Protein AF-K5XBE0-F1 (afdb_monomer_lite)

Radius of gyration: 26.27 Å; chains: 1; bounding box: 55×64×103 Å

Secondary structure (DSSP, 8-state):
-EEEEE---S-S-HHHHHHHHHHHHTT----EEEEEEETTTEEEEEEESS---GGG-SS-TT---TTEEEEEE----HHHHHHHHHHS-GGG--EEEEEE-STT---S--HHHHHHT-TT--EEEEEEEEEEES-TTSPP---PPP--TTS-TT--EEEEEEEEEEES-PPPPPTT---HHHHHHHHHGGGG-TTT-PPEEEEEEEEE---PPP-SPP-----PPPP--------PPPPPPPPP----PPPPPPPPPPPPPPP-----PPP-

Foldseek 3Di:
DDEDEDDDPPPDPLVVVLVVLLVVCPPAAFAEWEWAADPQFAIKIKTANDDDDLVPPDDDPPPPDDGMYIYGHRDQAQVSQLSSLVSHQQQNYQEYEYYAEDAQPNRRDQVLSNQLNHQNHQYYEYEYEDEFAPDPPDDGDDQAADACLNGNLNHAEYEYEYEYEYDNDDPDHDPPHRDSSNPSRNVVVCCPPPVSDHHHYHYHYHYDHDDDDDPPDDDDDDDDDDDDDDDDDDDDDDDDDDDDDDPDDDDDDDDDDDDDDDDDDDDDDDDD

Sequence (272 aa):
MRTLWVSSSLASPCHDYADIIVAKMDGAIYRTFSLSTVLGTGLAIDLWNDRLATDSLPPQRRSNSAGRFSILLGCHHRLFMQRLVERLPLSQIECALLVERTVGFAHGVSWKTVLSSMPAVEDLALRYETFDHLTPSAEPYRIAPADTRALCPSLKTLRIREFHHRSSMIQGSSPDLVHLGCLARGLAARREDPVLGPVDVTREVESFHLMYPCLCGGERNEERPPSGGEVGVASHPPPPSPLPLQLSTPPPPPPPPSPQPPPRNRHRARIL

pLDDT: mean 71.25, std 18.34, range [29.56, 96.38]

Organism: Phanerochaete carnosa (strain HHB-10118-sp) (NCBI:txid650164)

Structure (mmCIF, N/CA/C/O backbone):
data_AF-K5XBE0-F1
#
_entry.id   AF-K5XBE0-F1
#
loop_
_atom_site.group_PDB
_atom_site.id
_atom_site.type_symbol
_atom_site.label_atom_id
_atom_site.label_alt_id
_atom_site.label_comp_id
_atom_site.label_asym_id
_atom_site.label_entity_id
_atom_site.label_seq_id
_atom_site.pdbx_PDB_ins_code
_atom_site.Cartn_x
_atom_site.Cartn_y
_atom_site.Cartn_z
_atom_site.occupancy
_atom_site.B_iso_or_equiv
_atom_site.auth_seq_id
_atom_site.auth_comp_id
_atom_site.auth_asym_id
_atom_site.auth_atom_id
_atom_site.pdbx_PDB_model_num
ATOM 1 N N . MET A 1 1 ? 1.726 -17.050 17.805 1.00 54.66 1 MET A N 1
ATOM 2 C CA . MET A 1 1 ? 1.907 -16.674 16.387 1.00 54.66 1 MET A CA 1
ATOM 3 C C . MET A 1 1 ? 1.111 -17.647 15.530 1.00 54.66 1 MET A C 1
ATOM 5 O O . MET A 1 1 ? 1.283 -18.846 15.715 1.00 54.66 1 MET A O 1
ATOM 9 N N . ARG A 1 2 ? 0.198 -17.168 14.674 1.00 60.75 2 ARG A N 1
ATOM 10 C CA . ARG A 1 2 ? -0.524 -18.023 13.717 1.00 60.75 2 ARG A CA 1
ATOM 11 C C . ARG A 1 2 ? 0.080 -17.782 12.336 1.00 60.75 2 ARG A C 1
ATOM 13 O O . ARG A 1 2 ? -0.049 -16.689 11.795 1.00 60.75 2 ARG A O 1
ATOM 20 N N . THR A 1 3 ? 0.772 -18.777 11.794 1.00 60.97 3 THR A N 1
ATOM 21 C CA . THR A 1 3 ? 1.318 -18.720 10.433 1.00 60.97 3 THR A CA 1
ATOM 22 C C . THR A 1 3 ? 0.552 -19.706 9.577 1.00 60.97 3 THR A C 1
ATOM 24 O O . THR A 1 3 ? 0.520 -20.894 9.895 1.00 60.97 3 THR A O 1
ATOM 27 N N . LEU A 1 4 ? -0.075 -19.209 8.516 1.00 61.75 4 LEU A N 1
ATOM 28 C CA . LEU A 1 4 ? -0.769 -20.037 7.545 1.00 61.75 4 LEU A CA 1
ATOM 29 C C . LEU A 1 4 ? 0.075 -20.091 6.273 1.00 61.75 4 LEU A C 1
ATOM 31 O O . LEU A 1 4 ? 0.316 -19.074 5.627 1.00 61.75 4 LEU A O 1
ATOM 35 N N . TRP A 1 5 ? 0.524 -21.288 5.919 1.00 55.03 5 TRP A N 1
ATOM 36 C CA . TRP A 1 5 ? 1.178 -21.534 4.641 1.00 55.03 5 TRP A CA 1
ATOM 37 C C . TRP A 1 5 ? 0.125 -22.039 3.666 1.00 55.03 5 TRP A C 1
ATOM 39 O O . TRP A 1 5 ? -0.465 -23.094 3.888 1.00 55.03 5 TRP A O 1
ATOM 49 N N . VAL A 1 6 ? -0.130 -21.270 2.609 1.00 58.38 6 VAL A N 1
ATOM 50 C CA . VAL A 1 6 ? -1.060 -21.662 1.549 1.00 58.38 6 VAL A CA 1
ATOM 51 C C . VAL A 1 6 ? -0.247 -21.873 0.279 1.00 58.38 6 VAL A C 1
ATOM 53 O O . VAL A 1 6 ? 0.082 -20.930 -0.440 1.00 58.38 6 VAL A O 1
ATOM 56 N N . SER A 1 7 ? 0.108 -23.130 0.014 1.00 54.38 7 SER A N 1
ATOM 57 C CA . SER A 1 7 ? 0.650 -23.559 -1.274 1.00 54.38 7 SER A CA 1
ATOM 58 C C . SER A 1 7 ? -0.490 -24.129 -2.112 1.00 54.38 7 SER A C 1
ATOM 60 O O . SER A 1 7 ? -0.953 -25.241 -1.861 1.00 54.38 7 SER A O 1
ATOM 62 N N . SER A 1 8 ? -0.983 -23.376 -3.091 1.00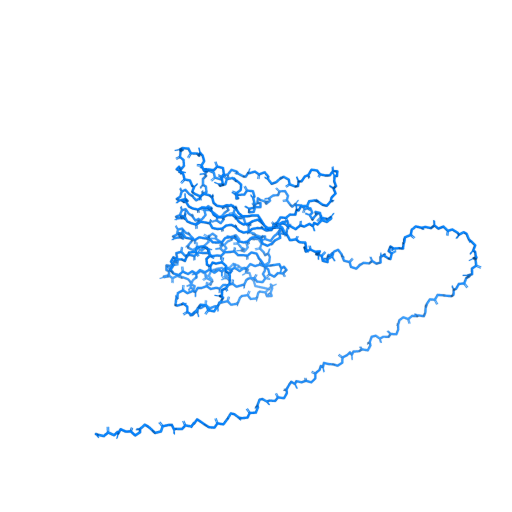 49.09 8 SER A N 1
ATOM 63 C CA . SER A 1 8 ? -1.988 -23.895 -4.018 1.00 49.09 8 SER A CA 1
ATOM 64 C C . SER A 1 8 ? -1.298 -24.595 -5.193 1.00 49.09 8 SER A C 1
ATOM 66 O O . SER A 1 8 ? -0.762 -23.920 -6.071 1.00 49.09 8 SER A O 1
ATOM 68 N N . SER A 1 9 ? -1.349 -25.929 -5.266 1.00 47.56 9 SER A N 1
ATOM 69 C CA . SER A 1 9 ? -1.334 -26.600 -6.572 1.00 47.56 9 SER A CA 1
ATOM 70 C C . SER A 1 9 ? -2.738 -26.429 -7.155 1.00 47.56 9 SER A C 1
ATOM 72 O O . SER A 1 9 ? -3.697 -26.999 -6.635 1.00 47.56 9 SER A O 1
ATOM 74 N N . LEU A 1 10 ? -2.891 -25.540 -8.134 1.00 47.50 10 LEU A N 1
ATOM 75 C CA . LEU A 1 10 ? -4.185 -25.061 -8.631 1.00 47.50 10 LEU A CA 1
ATOM 76 C C . LEU A 1 10 ? -5.022 -26.185 -9.275 1.00 47.50 10 LEU A C 1
ATOM 78 O O . LEU A 1 10 ? -4.954 -26.404 -10.478 1.00 47.50 10 LEU A O 1
ATOM 82 N N . ALA A 1 11 ? -5.831 -26.869 -8.463 1.00 48.25 11 ALA A N 1
ATOM 83 C CA . ALA A 1 11 ? -6.943 -27.723 -8.898 1.00 48.25 11 ALA A CA 1
ATOM 84 C C . ALA A 1 11 ? -8.279 -27.367 -8.204 1.00 48.25 11 ALA A C 1
ATOM 86 O O . ALA A 1 11 ? -9.325 -27.872 -8.593 1.00 48.25 11 ALA A O 1
ATOM 87 N N . SER A 1 12 ? -8.260 -26.487 -7.195 1.00 54.12 12 SER A N 1
ATOM 88 C CA . SER A 1 12 ? -9.433 -26.066 -6.413 1.00 54.12 12 SER A CA 1
ATOM 89 C C . SER A 1 12 ? -9.740 -24.576 -6.646 1.00 54.12 12 SER A C 1
ATOM 91 O O . SER A 1 12 ? -8.791 -23.794 -6.801 1.00 54.12 12 SER A O 1
ATOM 93 N N . PRO A 1 13 ? -11.021 -24.152 -6.699 1.00 60.00 13 PRO A N 1
ATOM 94 C CA . PRO A 1 13 ? -11.388 -22.760 -6.938 1.00 60.00 13 PRO A CA 1
ATOM 95 C C . PRO A 1 13 ? -10.795 -21.836 -5.867 1.00 60.00 13 PRO A C 1
ATOM 97 O O . PRO A 1 13 ? -11.045 -21.973 -4.673 1.00 60.00 13 PRO A O 1
ATOM 100 N N . CYS A 1 14 ? -10.017 -20.841 -6.301 1.00 62.19 14 CYS A N 1
ATOM 101 C CA . CYS A 1 14 ? -9.300 -19.915 -5.420 1.00 62.19 14 CYS A CA 1
ATOM 102 C C . CYS A 1 14 ? -10.205 -19.112 -4.462 1.00 62.19 14 CYS A C 1
ATOM 104 O O . CYS A 1 14 ? -9.699 -18.478 -3.541 1.00 62.19 14 CYS A O 1
ATOM 106 N N . HIS A 1 15 ? -11.523 -19.092 -4.679 1.00 62.03 15 HIS A N 1
ATOM 107 C CA . HIS A 1 15 ? -12.470 -18.329 -3.865 1.00 62.03 15 HIS A CA 1
ATOM 108 C C . HIS A 1 15 ? -12.563 -18.851 -2.430 1.00 62.03 15 HIS A C 1
ATOM 110 O O . HIS A 1 15 ? -12.417 -18.053 -1.505 1.00 62.03 15 HIS A O 1
ATOM 116 N N . ASP A 1 16 ? -12.629 -20.168 -2.246 1.00 71.44 16 ASP A N 1
ATOM 117 C CA . ASP A 1 16 ? -12.801 -20.779 -0.925 1.00 71.44 16 ASP A CA 1
ATOM 118 C C . ASP A 1 16 ? -11.621 -20.471 0.012 1.00 71.44 16 ASP A C 1
ATOM 120 O O . ASP A 1 16 ? -11.783 -20.308 1.220 1.00 71.44 16 ASP A O 1
ATOM 124 N N . TYR A 1 17 ? -10.414 -20.309 -0.538 1.00 77.38 17 TYR A N 1
ATOM 125 C CA . TYR A 1 17 ? -9.229 -19.986 0.258 1.00 77.38 17 TYR A CA 1
ATOM 126 C C . TYR A 1 17 ? -9.248 -18.564 0.820 1.00 77.38 17 TYR A C 1
ATOM 128 O O . TYR A 1 17 ? -8.769 -18.359 1.935 1.00 77.38 17 TYR A O 1
ATOM 136 N N . ALA A 1 18 ? -9.795 -17.587 0.088 1.00 80.50 18 ALA A N 1
ATOM 137 C CA . ALA A 1 18 ? -9.902 -16.217 0.587 1.00 80.50 18 ALA A CA 1
ATOM 138 C C . ALA A 1 18 ? -10.891 -16.151 1.761 1.00 80.50 18 ALA A C 1
ATOM 140 O O . ALA A 1 18 ? -10.576 -15.553 2.788 1.00 80.50 18 ALA A O 1
ATOM 141 N N . ASP A 1 19 ? -12.034 -16.835 1.639 1.00 82.31 19 ASP A N 1
ATOM 142 C CA . ASP A 1 19 ? -13.009 -17.012 2.720 1.00 82.31 19 ASP A CA 1
ATOM 143 C C . ASP A 1 19 ? -12.376 -17.633 3.969 1.00 82.31 19 ASP A C 1
ATOM 145 O O . ASP A 1 19 ? -12.496 -17.088 5.066 1.00 82.31 19 ASP A O 1
ATOM 149 N N . ILE A 1 20 ? -11.645 -18.739 3.803 1.00 83.25 20 ILE A N 1
ATOM 150 C CA . ILE A 1 20 ? -10.984 -19.438 4.913 1.00 83.25 20 ILE A CA 1
ATOM 151 C C . ILE A 1 20 ? -9.948 -18.538 5.595 1.00 83.25 20 ILE A C 1
ATOM 153 O O . ILE A 1 20 ? -9.883 -18.499 6.824 1.00 83.25 20 ILE A O 1
ATOM 157 N N . ILE A 1 21 ? -9.133 -17.819 4.817 1.00 84.88 21 ILE A N 1
ATOM 158 C CA . ILE A 1 21 ? -8.132 -16.886 5.346 1.00 84.88 21 ILE A CA 1
ATOM 159 C C . ILE A 1 21 ? -8.808 -15.809 6.197 1.00 84.88 21 ILE A C 1
ATOM 161 O O . ILE A 1 21 ? -8.418 -15.610 7.347 1.00 84.88 21 ILE A O 1
ATOM 165 N N . VAL A 1 22 ? -9.834 -15.153 5.654 1.00 84.94 22 VAL A N 1
ATOM 166 C CA . VAL A 1 22 ? -10.540 -14.058 6.328 1.00 84.94 22 VAL A CA 1
ATOM 167 C C . VAL A 1 22 ? -11.257 -14.566 7.579 1.00 84.94 22 VAL A C 1
ATOM 169 O O . VAL A 1 22 ? -11.147 -13.952 8.635 1.00 84.94 22 VAL A O 1
ATOM 172 N N . ALA A 1 23 ? -11.884 -15.743 7.526 1.00 85.12 23 ALA A N 1
ATOM 173 C CA . ALA A 1 23 ? -12.522 -16.357 8.689 1.00 85.12 23 ALA A CA 1
ATOM 174 C C . ALA A 1 23 ? -11.533 -16.654 9.834 1.00 85.12 23 ALA A C 1
ATOM 176 O O . ALA A 1 23 ? -11.903 -16.622 11.004 1.00 85.12 23 ALA A O 1
ATOM 177 N N . LYS A 1 24 ? -10.251 -16.922 9.539 1.00 83.94 24 LYS A N 1
ATOM 178 C CA . LYS A 1 24 ? -9.213 -17.104 10.577 1.00 83.94 24 LYS A CA 1
ATOM 179 C C . LYS A 1 24 ? -8.777 -15.800 11.245 1.00 83.94 24 LYS A C 1
ATOM 181 O O . LYS A 1 24 ? -8.136 -15.862 12.300 1.00 83.94 24 LYS A O 1
ATOM 186 N N . MET A 1 25 ? -9.083 -14.673 10.617 1.00 84.50 25 MET A N 1
ATOM 187 C CA . MET A 1 25 ? -8.777 -13.325 11.081 1.00 84.50 25 MET A CA 1
ATOM 188 C C . MET A 1 25 ? -9.960 -12.667 11.798 1.00 84.50 25 MET A C 1
ATOM 190 O O . MET A 1 25 ? -9.778 -11.624 12.423 1.00 84.50 25 MET A O 1
ATOM 194 N N . ASP A 1 26 ? -11.151 -13.261 11.708 1.00 82.06 26 ASP A N 1
ATOM 195 C CA . ASP A 1 26 ? -12.364 -12.710 12.298 1.00 82.06 26 ASP A CA 1
ATOM 196 C C . ASP A 1 26 ? -12.241 -12.539 13.822 1.00 82.06 26 ASP A C 1
ATOM 198 O O . ASP A 1 26 ? -11.601 -13.335 14.519 1.00 82.06 26 ASP A O 1
ATOM 202 N N . GLY A 1 27 ? -12.813 -11.447 14.329 1.00 81.00 27 GLY A N 1
ATOM 203 C CA . GLY A 1 27 ? -12.714 -11.035 15.731 1.00 81.00 27 GLY A CA 1
ATOM 204 C C . GLY A 1 27 ? -11.341 -10.510 16.181 1.00 81.00 27 GLY A C 1
ATOM 205 O O . GLY A 1 27 ? -11.191 -10.163 17.353 1.00 81.00 27 GLY A O 1
ATOM 206 N N . ALA A 1 28 ? -10.338 -10.428 15.297 1.00 84.31 28 ALA A N 1
ATOM 207 C CA . ALA A 1 28 ? -9.045 -9.816 15.599 1.00 84.31 28 ALA A CA 1
ATOM 208 C C . ALA A 1 28 ? -8.958 -8.371 15.082 1.00 84.31 28 ALA A C 1
ATOM 210 O O . ALA A 1 28 ? -9.409 -8.043 13.985 1.00 84.31 28 ALA A O 1
ATOM 211 N N . ILE A 1 29 ? -8.321 -7.507 15.872 1.00 87.75 29 ILE A N 1
ATOM 212 C CA . ILE A 1 29 ? -8.018 -6.129 15.482 1.00 87.75 29 ILE A CA 1
ATOM 213 C C . ILE A 1 29 ? -6.555 -6.070 15.068 1.00 87.75 29 ILE A C 1
ATOM 215 O O . ILE A 1 29 ? -5.682 -6.459 15.841 1.00 87.75 29 ILE A O 1
ATOM 219 N N . TYR A 1 30 ? -6.304 -5.546 13.872 1.00 91.06 30 TYR A N 1
ATOM 220 C CA . TYR A 1 30 ? -4.967 -5.324 13.336 1.00 91.06 30 TYR A CA 1
ATOM 221 C C . TYR A 1 30 ? -4.727 -3.828 13.176 1.00 91.06 30 TYR A C 1
ATOM 223 O O . TYR A 1 30 ? -5.596 -3.112 12.690 1.00 91.06 30 TYR A O 1
ATOM 231 N N . ARG A 1 31 ? -3.548 -3.357 13.582 1.00 91.94 31 ARG A N 1
ATOM 232 C CA . ARG A 1 31 ? -3.133 -1.949 13.468 1.00 91.94 31 ARG A CA 1
ATOM 233 C C . ARG A 1 31 ? -1.993 -1.755 12.485 1.00 91.94 31 ARG A C 1
ATOM 235 O O . ARG A 1 31 ? -1.876 -0.678 11.905 1.00 91.94 31 ARG A O 1
ATOM 242 N N . THR A 1 32 ? -1.196 -2.800 12.267 1.00 91.94 32 THR A N 1
ATOM 243 C CA . THR A 1 32 ? -0.081 -2.773 11.321 1.00 91.94 32 THR A CA 1
ATOM 244 C C . THR A 1 32 ? -0.274 -3.801 10.219 1.00 91.94 32 THR A C 1
ATOM 246 O O . THR A 1 32 ? -0.583 -4.962 10.494 1.00 91.94 32 THR A O 1
ATOM 249 N N . PHE A 1 33 ? -0.023 -3.386 8.980 1.00 93.12 33 PHE A N 1
ATOM 250 C CA . PHE A 1 33 ? -0.062 -4.225 7.787 1.00 93.12 33 PHE A CA 1
ATOM 251 C C . PHE A 1 33 ? 1.278 -4.202 7.056 1.00 93.12 33 PHE A C 1
ATOM 253 O O . PHE A 1 33 ? 1.914 -3.159 6.922 1.00 93.12 33 PHE A O 1
ATOM 260 N N . SER A 1 34 ? 1.697 -5.345 6.525 1.00 91.56 34 SER A N 1
ATOM 261 C CA . SER A 1 34 ? 2.756 -5.402 5.531 1.00 91.56 34 SER A CA 1
ATOM 262 C C . SER A 1 34 ? 2.363 -6.291 4.364 1.00 91.56 34 SER A C 1
ATOM 264 O O . SER A 1 34 ? 1.859 -7.399 4.552 1.00 91.56 34 SER A O 1
ATOM 266 N N . LEU A 1 35 ? 2.630 -5.798 3.158 1.00 90.50 35 LEU A N 1
ATOM 267 C CA . LEU A 1 35 ? 2.456 -6.524 1.910 1.00 90.50 35 LEU A CA 1
ATOM 268 C C . LEU A 1 35 ? 3.732 -6.412 1.086 1.00 90.50 35 LEU A C 1
ATOM 270 O O . LEU A 1 35 ? 4.165 -5.311 0.758 1.00 90.50 35 LEU A O 1
ATOM 274 N N . SER A 1 36 ? 4.324 -7.552 0.744 1.00 87.62 36 SER A N 1
ATOM 275 C CA . SER A 1 36 ? 5.545 -7.624 -0.058 1.00 87.62 36 SER A CA 1
ATOM 276 C C . SER A 1 36 ? 5.355 -8.541 -1.250 1.00 87.62 36 SER A C 1
ATOM 278 O O . SER A 1 36 ? 4.928 -9.684 -1.083 1.00 87.62 36 SER A O 1
ATOM 280 N N . THR A 1 37 ? 5.770 -8.095 -2.434 1.00 84.31 37 THR A N 1
ATOM 281 C CA . THR A 1 37 ? 6.041 -9.012 -3.546 1.00 84.31 37 THR A CA 1
ATOM 282 C C . THR A 1 37 ? 7.272 -9.851 -3.215 1.00 84.31 37 THR A C 1
ATOM 284 O O . THR A 1 37 ? 8.210 -9.397 -2.547 1.00 84.31 37 THR A O 1
ATOM 287 N N . VAL A 1 38 ? 7.240 -11.116 -3.624 1.00 77.69 38 VAL A N 1
ATOM 288 C CA . VAL A 1 38 ? 8.339 -12.065 -3.477 1.00 77.69 38 VAL A CA 1
ATOM 289 C C . VAL A 1 38 ? 8.655 -12.618 -4.860 1.00 77.69 38 VAL A C 1
ATOM 291 O O . VAL A 1 38 ? 7.817 -13.265 -5.496 1.00 77.69 38 VAL A O 1
ATOM 294 N N . LEU A 1 39 ? 9.871 -12.332 -5.329 1.00 70.75 39 LEU A N 1
ATOM 295 C CA . LEU A 1 39 ? 10.333 -12.702 -6.663 1.00 70.75 39 LEU A CA 1
ATOM 296 C C . LEU A 1 39 ? 10.131 -14.205 -6.910 1.00 70.75 39 LEU A C 1
ATOM 298 O O . LEU A 1 39 ? 10.491 -15.035 -6.071 1.00 70.75 39 LEU A O 1
ATOM 302 N N . GLY A 1 40 ? 9.499 -14.536 -8.039 1.00 63.62 40 GLY A N 1
ATOM 303 C CA . GLY A 1 40 ? 9.264 -15.910 -8.495 1.00 63.62 40 GLY A CA 1
ATOM 304 C C . GLY A 1 40 ? 8.338 -16.766 -7.626 1.00 63.62 40 GLY A C 1
ATOM 305 O O . GLY A 1 40 ? 8.170 -17.944 -7.921 1.00 63.62 40 GLY A O 1
ATOM 306 N N . THR A 1 41 ? 7.764 -16.224 -6.546 1.00 65.19 41 THR A N 1
ATOM 307 C CA . THR A 1 41 ? 7.015 -17.028 -5.564 1.00 65.19 41 THR A CA 1
ATOM 308 C C . THR A 1 41 ? 5.687 -16.417 -5.131 1.00 65.19 41 THR A C 1
ATOM 310 O O . THR A 1 41 ? 4.854 -17.157 -4.629 1.00 65.19 41 THR A O 1
ATOM 313 N N . GLY A 1 42 ? 5.434 -15.123 -5.354 1.00 77.50 42 GLY A N 1
ATOM 314 C CA . GLY A 1 42 ? 4.117 -14.513 -5.141 1.00 77.50 42 GLY A CA 1
ATOM 315 C C . GLY A 1 42 ? 4.145 -13.368 -4.135 1.00 77.50 42 GLY A C 1
ATOM 316 O O . GLY A 1 42 ? 4.837 -12.377 -4.363 1.00 77.50 42 GLY A O 1
ATOM 317 N N . LEU A 1 43 ? 3.351 -13.453 -3.063 1.00 80.88 43 LEU A N 1
ATOM 318 C CA . LEU A 1 43 ? 3.144 -12.346 -2.116 1.00 80.88 43 LEU A CA 1
ATOM 319 C C . LEU A 1 43 ? 3.227 -12.811 -0.666 1.00 80.88 43 LEU A C 1
ATOM 321 O O . LEU A 1 43 ? 2.720 -13.872 -0.304 1.00 80.88 43 LEU A O 1
ATOM 325 N N . ALA A 1 44 ? 3.828 -11.978 0.175 1.00 85.44 44 ALA A N 1
ATOM 326 C CA . ALA A 1 44 ? 3.810 -12.125 1.620 1.00 85.44 44 ALA A CA 1
ATOM 327 C C . ALA A 1 44 ? 2.894 -11.062 2.230 1.00 85.44 44 ALA A C 1
ATOM 329 O O . ALA A 1 44 ? 3.050 -9.875 1.944 1.00 85.44 44 ALA A O 1
ATOM 330 N N . ILE A 1 45 ? 1.963 -11.505 3.071 1.00 88.50 45 ILE A N 1
ATOM 331 C CA . ILE A 1 45 ? 1.086 -10.656 3.875 1.00 88.50 45 ILE A CA 1
ATOM 332 C C . ILE A 1 45 ? 1.419 -10.902 5.337 1.00 88.50 45 ILE A C 1
ATOM 334 O O . ILE A 1 45 ? 1.430 -12.044 5.799 1.00 88.50 45 ILE A O 1
ATOM 338 N N . ASP A 1 46 ? 1.640 -9.827 6.074 1.00 88.88 46 ASP A N 1
ATOM 339 C CA . ASP A 1 46 ? 1.798 -9.856 7.514 1.00 88.88 46 ASP A CA 1
ATOM 340 C C . ASP A 1 46 ? 0.883 -8.809 8.159 1.00 88.88 46 ASP A C 1
ATOM 342 O O . ASP A 1 46 ? 0.735 -7.691 7.667 1.00 88.88 46 ASP A O 1
ATOM 346 N N . LEU A 1 47 ? 0.265 -9.181 9.273 1.00 89.00 47 LEU A N 1
ATOM 347 C CA . LEU A 1 47 ? -0.639 -8.344 10.049 1.00 89.00 47 LEU A CA 1
ATOM 348 C C . LEU A 1 47 ? -0.300 -8.464 11.531 1.00 89.00 47 LEU A C 1
ATOM 350 O O . LEU A 1 47 ? -0.042 -9.566 12.031 1.00 89.00 47 LEU A O 1
ATOM 354 N N . TRP A 1 48 ? -0.332 -7.334 12.231 1.00 89.31 48 TRP A N 1
ATOM 355 C CA . TRP A 1 48 ? -0.073 -7.261 13.665 1.00 89.31 48 TRP A CA 1
ATOM 356 C C . TRP A 1 48 ? -1.158 -6.472 14.381 1.00 89.31 48 TRP A C 1
ATOM 358 O O . TRP A 1 48 ? -1.658 -5.468 13.868 1.00 89.31 48 TRP A O 1
ATOM 368 N N . ASN A 1 49 ? -1.487 -6.927 15.586 1.00 88.12 49 ASN A N 1
ATOM 369 C CA . ASN A 1 49 ? -2.438 -6.252 16.463 1.00 88.12 49 ASN A CA 1
ATOM 370 C C . ASN A 1 49 ? -1.906 -4.909 16.975 1.00 88.12 49 ASN A C 1
ATOM 372 O O . ASN A 1 49 ? -2.679 -3.974 17.157 1.00 88.12 49 ASN A O 1
ATOM 376 N N . ASP A 1 50 ? -0.594 -4.810 17.173 1.00 85.31 50 ASP A N 1
ATOM 377 C CA . ASP A 1 50 ? 0.050 -3.611 17.695 1.00 85.31 50 ASP A CA 1
ATOM 378 C C . ASP A 1 50 ? 0.434 -2.639 16.579 1.00 85.31 50 ASP A C 1
ATOM 380 O O . ASP A 1 50 ? 0.649 -3.023 15.422 1.00 85.31 50 ASP A O 1
ATOM 384 N N . ARG A 1 51 ? 0.565 -1.365 16.951 1.00 83.19 51 ARG A N 1
ATOM 385 C CA . ARG A 1 51 ? 1.151 -0.328 16.104 1.00 83.19 51 ARG A CA 1
ATOM 386 C C . ARG A 1 51 ? 2.672 -0.478 16.129 1.00 83.19 51 ARG A C 1
ATOM 388 O O . ARG A 1 51 ? 3.303 -0.231 17.154 1.00 83.19 51 ARG A O 1
ATOM 395 N N . LEU A 1 52 ? 3.262 -0.905 15.017 1.00 77.81 52 LEU A N 1
ATOM 396 C CA . LEU A 1 52 ? 4.710 -1.039 14.877 1.00 77.81 52 LEU A CA 1
ATOM 397 C C . LEU A 1 52 ? 5.269 0.166 14.126 1.00 77.81 52 LEU A C 1
ATOM 399 O O . LEU A 1 52 ? 4.680 0.619 13.147 1.00 77.81 52 LEU A O 1
ATOM 403 N N . ALA A 1 53 ? 6.436 0.652 14.553 1.00 73.19 53 ALA A N 1
ATOM 404 C CA . ALA A 1 53 ? 7.160 1.671 13.803 1.00 73.19 53 ALA A CA 1
ATOM 405 C C . ALA A 1 53 ? 7.496 1.124 12.410 1.00 73.19 53 ALA A C 1
ATOM 407 O O . ALA A 1 53 ? 8.095 0.052 12.296 1.00 73.19 53 ALA A O 1
ATOM 408 N N . THR A 1 54 ? 7.157 1.840 11.343 1.00 64.50 54 THR A N 1
ATOM 409 C CA . THR A 1 54 ? 7.404 1.363 9.973 1.00 64.50 54 THR A CA 1
ATOM 410 C C . THR A 1 54 ? 8.892 1.176 9.664 1.00 64.50 54 THR A C 1
ATOM 412 O O . THR A 1 54 ? 9.249 0.321 8.855 1.00 64.50 54 THR A O 1
ATOM 415 N N . ASP A 1 55 ? 9.771 1.896 10.371 1.00 63.72 55 ASP A N 1
ATOM 416 C CA . ASP A 1 55 ? 11.232 1.740 10.293 1.00 63.72 55 ASP A CA 1
ATOM 417 C C . ASP A 1 55 ? 11.708 0.363 10.788 1.00 63.72 55 ASP A C 1
ATOM 419 O O . ASP A 1 55 ? 12.775 -0.114 10.404 1.00 63.72 55 ASP A O 1
ATOM 423 N N . SER A 1 56 ? 10.888 -0.315 11.597 1.00 62.62 56 SER A N 1
ATOM 424 C CA . SER A 1 56 ? 11.176 -1.642 12.155 1.00 62.62 56 SER A CA 1
ATOM 425 C C . SER A 1 56 ? 10.690 -2.816 11.287 1.00 62.62 56 SER A C 1
ATOM 427 O O . SER A 1 56 ? 10.914 -3.981 11.625 1.00 62.62 56 SER A O 1
ATOM 429 N N . LEU A 1 57 ? 10.064 -2.542 10.136 1.00 60.09 57 LEU A N 1
ATOM 430 C CA . LEU A 1 57 ? 9.541 -3.551 9.209 1.00 60.09 57 LEU A CA 1
ATOM 431 C C . LEU A 1 57 ? 10.426 -3.619 7.937 1.00 60.09 57 LEU A C 1
ATOM 433 O O . LEU A 1 57 ? 10.596 -2.585 7.299 1.00 60.09 57 LEU A O 1
ATOM 437 N N . PRO A 1 58 ? 10.962 -4.767 7.453 1.00 55.25 58 PRO A N 1
ATOM 438 C CA . PRO A 1 58 ? 11.398 -6.015 8.103 1.00 55.25 58 PRO A CA 1
ATOM 439 C C . PRO A 1 58 ? 12.961 -6.154 8.050 1.00 55.25 58 PRO A C 1
ATOM 441 O O . PRO A 1 58 ? 13.584 -5.402 7.297 1.00 55.25 58 PRO A O 1
ATOM 444 N N . PRO A 1 59 ? 13.637 -7.097 8.765 1.00 47.25 59 PRO A N 1
ATOM 445 C CA . PRO A 1 59 ? 13.175 -8.446 9.086 1.00 47.25 59 PRO A CA 1
ATOM 446 C C . PRO A 1 59 ? 13.458 -8.900 10.528 1.00 47.25 59 PRO A C 1
ATOM 448 O O . PRO A 1 59 ? 14.596 -9.082 10.936 1.00 47.25 59 PRO A O 1
ATOM 451 N N . GLN A 1 60 ? 12.416 -9.332 11.231 1.00 46.25 60 GLN A N 1
ATOM 452 C CA . GLN A 1 60 ? 12.487 -10.633 11.888 1.00 46.25 60 GLN A CA 1
ATOM 453 C C . 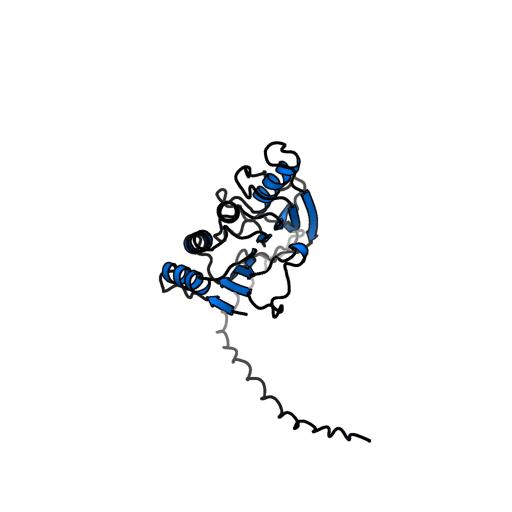GLN A 1 60 ? 11.080 -11.232 11.947 1.00 46.25 60 GLN A C 1
ATOM 455 O O . GLN A 1 60 ? 10.229 -10.868 12.755 1.00 46.25 60 GLN A O 1
ATOM 460 N N . ARG A 1 61 ? 10.863 -12.271 11.130 1.00 51.22 61 ARG A N 1
ATOM 461 C CA . ARG A 1 61 ? 9.808 -13.282 11.344 1.00 51.22 61 ARG A CA 1
ATOM 462 C C . ARG A 1 61 ? 9.908 -13.975 12.721 1.00 51.22 61 ARG A C 1
ATOM 464 O O . ARG A 1 61 ? 9.106 -14.845 13.016 1.00 51.22 61 ARG A O 1
ATOM 47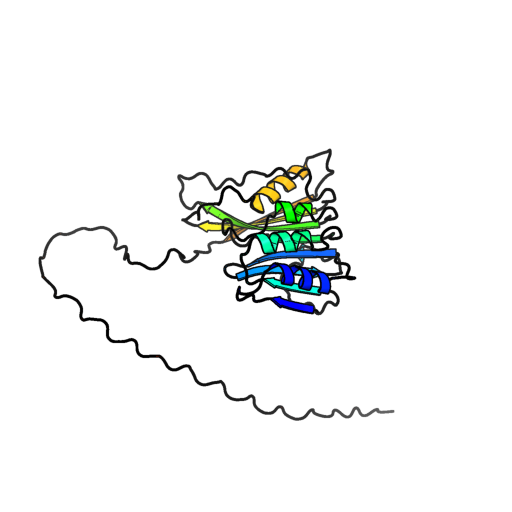1 N N . ARG A 1 62 ? 10.898 -13.595 13.540 1.00 45.97 62 ARG A N 1
ATOM 472 C CA . ARG A 1 62 ? 11.227 -14.123 14.866 1.00 45.97 62 ARG A CA 1
ATOM 473 C C . ARG A 1 62 ? 10.688 -13.287 16.025 1.00 45.97 62 ARG A C 1
ATOM 475 O O . ARG A 1 62 ? 10.987 -13.606 17.169 1.00 45.97 62 ARG A O 1
ATOM 482 N N . SER A 1 63 ? 9.912 -12.233 15.763 1.00 48.47 63 SER A N 1
ATOM 483 C CA . SER A 1 63 ? 9.161 -11.613 16.852 1.00 48.47 63 SER A CA 1
ATOM 484 C C . SER A 1 63 ? 8.156 -12.639 17.381 1.00 48.47 63 SER A C 1
ATOM 486 O O . SER A 1 63 ? 7.181 -12.964 16.703 1.00 48.47 63 SER A O 1
ATOM 488 N N . ASN A 1 64 ? 8.393 -13.136 18.597 1.00 52.81 64 ASN A N 1
ATOM 489 C CA . ASN A 1 64 ? 7.454 -13.947 19.375 1.00 52.81 64 ASN A CA 1
ATOM 490 C C . ASN A 1 64 ? 6.208 -13.142 19.809 1.00 52.81 64 ASN A C 1
ATOM 492 O O . ASN A 1 64 ? 5.500 -13.564 20.723 1.00 52.81 64 ASN A O 1
ATOM 496 N N . SER A 1 65 ? 5.925 -11.990 19.185 1.00 55.88 65 SER A N 1
ATOM 497 C CA . SER A 1 65 ? 4.771 -11.161 19.513 1.00 55.88 65 SER A CA 1
ATOM 498 C C . SER A 1 65 ? 3.482 -11.968 19.365 1.00 55.88 65 SER A C 1
ATOM 500 O O . SER A 1 65 ? 3.163 -12.510 18.295 1.00 55.88 65 SER A O 1
ATOM 502 N N . ALA A 1 66 ? 2.727 -12.043 20.458 1.00 55.97 66 ALA A N 1
ATOM 503 C CA . ALA A 1 66 ? 1.322 -12.410 20.410 1.00 55.97 66 ALA A CA 1
ATOM 504 C C . ALA A 1 66 ? 0.599 -11.469 19.422 1.00 55.97 66 ALA A C 1
ATOM 506 O O . ALA A 1 66 ? 0.974 -10.312 19.289 1.00 55.97 66 ALA A O 1
ATOM 507 N N . GLY A 1 67 ? -0.389 -11.966 18.671 1.00 63.69 67 GLY A N 1
ATOM 508 C CA . GLY A 1 67 ? -1.166 -11.109 17.758 1.00 63.69 67 GLY A CA 1
ATOM 509 C C . GLY A 1 67 ? -0.574 -10.874 16.363 1.00 63.69 67 GLY A C 1
ATOM 510 O O . GLY A 1 67 ? -0.916 -9.893 15.716 1.00 63.69 67 GLY A O 1
ATOM 511 N N . ARG A 1 68 ? 0.300 -11.765 15.875 1.00 80.94 68 ARG A N 1
ATOM 512 C CA . ARG A 1 68 ? 0.754 -11.765 14.473 1.00 80.94 68 ARG A CA 1
ATOM 513 C C . ARG A 1 68 ? 0.033 -12.820 13.637 1.00 80.94 68 ARG A C 1
ATOM 515 O O . ARG A 1 68 ? -0.008 -13.996 14.029 1.00 80.94 68 ARG A O 1
ATOM 522 N N . PHE A 1 69 ? -0.435 -12.399 12.466 1.00 83.75 69 PHE A N 1
ATOM 523 C CA . PHE A 1 69 ? -0.915 -13.255 11.389 1.00 83.75 69 PHE A CA 1
ATOM 524 C C . PHE A 1 69 ? -0.026 -13.088 10.154 1.00 83.75 69 PHE A C 1
ATOM 526 O O . PHE A 1 69 ? 0.323 -11.970 9.785 1.00 83.75 69 PHE A O 1
ATOM 533 N N . SER A 1 70 ? 0.362 -14.201 9.535 1.00 84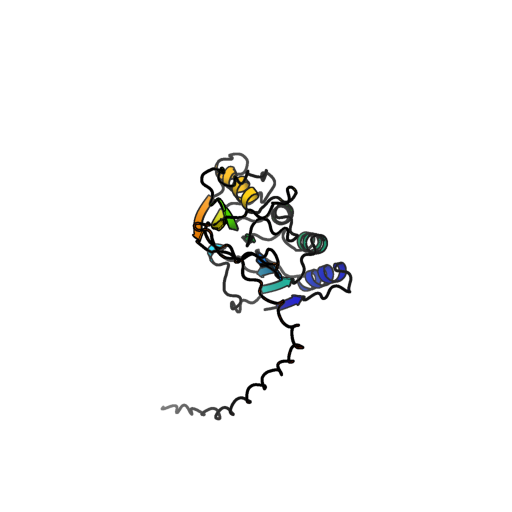.69 70 SER A N 1
ATOM 534 C CA . SER A 1 70 ? 1.268 -14.206 8.384 1.00 84.69 70 SER A CA 1
ATOM 535 C C . SER A 1 70 ? 0.822 -15.222 7.349 1.00 84.69 70 SER A C 1
ATOM 537 O O . SER A 1 70 ? 0.540 -16.372 7.705 1.00 84.69 70 SER A O 1
ATOM 539 N N . ILE A 1 71 ? 0.846 -14.811 6.083 1.00 82.75 71 ILE A N 1
ATOM 540 C CA . ILE A 1 71 ? 0.584 -15.661 4.925 1.00 82.75 71 ILE A CA 1
ATOM 541 C C . ILE A 1 71 ? 1.678 -15.450 3.886 1.00 82.75 71 ILE A C 1
ATOM 543 O O . ILE A 1 71 ? 2.027 -14.319 3.553 1.00 82.75 71 ILE A O 1
ATOM 547 N N . LEU A 1 72 ? 2.184 -16.552 3.339 1.00 81.50 72 LEU A N 1
ATOM 548 C CA . LEU A 1 72 ? 2.907 -16.551 2.074 1.00 81.50 72 LEU A CA 1
ATOM 549 C C . LEU A 1 72 ? 2.047 -17.250 1.021 1.00 81.50 72 LEU A C 1
ATOM 551 O O . LEU A 1 72 ? 1.633 -18.392 1.228 1.00 81.50 72 LEU A O 1
ATOM 555 N N . LEU A 1 73 ? 1.782 -16.554 -0.080 1.00 75.62 73 LEU A N 1
ATOM 556 C CA . LEU A 1 73 ? 0.937 -17.016 -1.173 1.00 75.62 73 LEU A CA 1
ATOM 557 C C . LEU A 1 73 ? 1.800 -17.335 -2.385 1.00 75.62 73 LEU A C 1
ATOM 559 O O . LEU A 1 73 ? 2.359 -16.431 -3.000 1.00 75.62 73 LEU A O 1
ATOM 563 N N . GLY A 1 74 ? 1.849 -18.625 -2.719 1.00 71.12 74 GLY A N 1
ATOM 564 C CA . GLY A 1 74 ? 2.582 -19.202 -3.849 1.00 71.12 74 GLY A CA 1
ATOM 565 C C . GLY A 1 74 ? 1.977 -18.955 -5.238 1.00 71.12 74 GLY A C 1
ATOM 566 O O . GLY A 1 74 ? 2.321 -19.670 -6.173 1.00 71.12 74 GLY A O 1
ATOM 567 N N . CYS A 1 75 ? 0.992 -18.062 -5.377 1.00 66.12 75 CYS A N 1
ATOM 568 C CA . CYS A 1 75 ? 0.162 -17.959 -6.579 1.00 66.12 75 CYS A CA 1
ATOM 569 C C . CYS A 1 75 ? 0.155 -16.540 -7.165 1.00 66.12 75 CYS A C 1
ATOM 571 O O . CYS A 1 75 ? -0.022 -15.558 -6.446 1.00 66.12 75 CYS A O 1
ATOM 573 N N . HIS A 1 76 ? 0.261 -16.432 -8.492 1.00 65.56 76 HIS A N 1
ATOM 574 C CA . HIS A 1 76 ? 0.233 -15.153 -9.220 1.00 65.56 76 HIS A CA 1
ATOM 575 C C . HIS A 1 76 ? -1.173 -14.756 -9.703 1.00 65.56 76 HIS A C 1
ATOM 577 O O . HIS A 1 76 ? -1.325 -13.922 -10.595 1.00 65.56 76 HIS A O 1
ATOM 583 N N . HIS A 1 77 ? -2.226 -15.361 -9.147 1.00 71.62 77 HIS A N 1
ATOM 584 C CA . HIS A 1 77 ? -3.580 -15.188 -9.660 1.00 71.62 77 HIS A CA 1
ATOM 585 C C . HIS A 1 77 ? -4.161 -13.825 -9.245 1.00 71.62 77 HIS A C 1
ATOM 587 O O . HIS A 1 77 ? -4.685 -13.665 -8.142 1.00 71.62 77 HIS A O 1
ATOM 593 N N . ARG A 1 78 ? -4.089 -12.835 -10.147 1.00 75.06 78 ARG A N 1
ATOM 594 C CA . ARG A 1 78 ? -4.543 -11.443 -9.938 1.00 75.06 78 ARG A CA 1
ATOM 595 C C . ARG A 1 78 ? -5.928 -11.343 -9.297 1.00 75.06 78 ARG A C 1
ATOM 597 O O . ARG A 1 78 ? -6.102 -10.630 -8.316 1.00 75.06 78 ARG A O 1
ATOM 604 N N . LEU A 1 79 ? -6.901 -12.100 -9.809 1.00 77.56 79 LEU A N 1
ATOM 605 C CA . LEU A 1 79 ? -8.277 -12.072 -9.296 1.00 77.56 79 LEU A CA 1
ATOM 606 C C . LEU A 1 79 ? -8.385 -12.591 -7.859 1.00 77.56 79 LEU A C 1
ATOM 608 O O . LEU A 1 79 ? -9.205 -12.100 -7.091 1.00 77.56 79 LEU A O 1
ATOM 612 N N . PHE A 1 80 ? -7.567 -13.579 -7.488 1.00 79.50 80 PHE A N 1
ATOM 613 C CA . PHE A 1 80 ? -7.551 -14.086 -6.117 1.00 79.50 80 PHE A CA 1
ATOM 614 C C . PHE A 1 80 ? -6.969 -13.035 -5.176 1.00 79.50 80 PHE A C 1
ATOM 616 O O . PHE A 1 80 ? -7.568 -12.732 -4.150 1.00 79.50 80 PHE A O 1
ATOM 623 N N . MET A 1 81 ? -5.844 -12.433 -5.564 1.00 78.50 81 MET A N 1
ATOM 624 C CA . MET A 1 81 ? -5.185 -11.407 -4.763 1.00 78.50 81 MET A CA 1
ATOM 625 C C . MET A 1 81 ? -6.051 -10.172 -4.567 1.00 78.50 81 MET A C 1
ATOM 627 O O . MET A 1 81 ? -6.150 -9.674 -3.450 1.00 78.50 81 MET A O 1
ATOM 631 N N . GLN A 1 82 ? -6.716 -9.715 -5.626 1.00 80.69 82 GLN A N 1
ATOM 632 C CA . GLN A 1 82 ? -7.661 -8.612 -5.536 1.00 80.69 82 GLN A CA 1
ATOM 633 C C . GLN A 1 82 ? -8.796 -8.935 -4.555 1.00 80.69 82 GLN A C 1
ATOM 635 O O . GLN A 1 82 ? -9.018 -8.170 -3.620 1.00 80.69 82 GLN A O 1
ATOM 640 N N . ARG A 1 83 ? -9.449 -10.097 -4.701 1.00 82.94 83 ARG A N 1
ATOM 641 C CA . ARG A 1 83 ? -10.522 -10.513 -3.785 1.00 82.94 83 ARG A CA 1
ATOM 642 C C . ARG A 1 83 ? -10.046 -10.685 -2.349 1.00 82.94 83 ARG A C 1
ATOM 644 O O . ARG A 1 83 ? -10.803 -10.410 -1.427 1.00 82.94 83 ARG A O 1
ATOM 651 N N . LEU A 1 84 ? -8.818 -11.158 -2.144 1.00 86.00 84 LEU A N 1
ATOM 652 C CA . LEU A 1 84 ? -8.249 -11.258 -0.808 1.00 86.00 84 LEU A CA 1
ATOM 653 C C . LEU A 1 84 ? -8.087 -9.861 -0.201 1.00 86.00 84 LEU A C 1
ATOM 655 O O . LEU A 1 84 ? -8.604 -9.625 0.882 1.00 86.00 84 LEU A O 1
ATOM 659 N N . VAL A 1 85 ? -7.440 -8.931 -0.911 1.00 87.19 85 VAL A N 1
ATOM 660 C CA . VAL A 1 85 ? -7.232 -7.545 -0.451 1.00 87.19 85 VAL A CA 1
ATOM 661 C C . VAL A 1 85 ? -8.553 -6.857 -0.108 1.00 87.19 85 VAL A C 1
ATOM 663 O O . VAL A 1 85 ? -8.648 -6.255 0.956 1.00 87.19 85 VAL A O 1
ATOM 666 N N . GLU A 1 86 ? -9.573 -6.993 -0.957 1.00 87.06 86 GLU A N 1
ATOM 667 C CA . GLU A 1 86 ? -10.905 -6.400 -0.748 1.00 87.06 86 GLU A CA 1
ATOM 668 C C . GLU A 1 86 ? -11.612 -6.911 0.518 1.00 87.06 86 GLU A C 1
ATOM 670 O O . GLU A 1 86 ? -12.518 -6.257 1.029 1.00 87.06 86 GLU A O 1
ATOM 675 N N . ARG A 1 87 ? -11.214 -8.079 1.030 1.00 88.69 87 ARG A N 1
ATOM 676 C CA . ARG A 1 87 ? -11.838 -8.723 2.193 1.00 88.69 87 ARG A CA 1
ATOM 677 C C . ARG A 1 87 ? -10.989 -8.677 3.454 1.00 88.69 87 ARG A C 1
ATOM 679 O O . ARG A 1 87 ? -11.475 -9.042 4.524 1.00 88.69 87 ARG A O 1
ATOM 686 N N . LEU A 1 88 ? -9.726 -8.270 3.347 1.00 90.25 88 LEU A N 1
ATOM 687 C CA . LEU A 1 88 ? -8.889 -8.052 4.518 1.00 90.25 88 LEU A CA 1
ATOM 688 C C . LEU A 1 88 ? -9.438 -6.850 5.315 1.00 90.25 88 LEU A C 1
ATOM 690 O O . LEU A 1 88 ? -9.881 -5.868 4.717 1.00 90.25 88 LEU A O 1
ATOM 694 N N . PRO A 1 89 ? -9.377 -6.874 6.659 1.00 90.38 89 PRO A N 1
ATOM 695 C CA . PRO A 1 89 ? -9.831 -5.782 7.518 1.00 90.38 89 PRO A CA 1
ATOM 696 C C . PRO A 1 89 ? -8.811 -4.630 7.514 1.00 90.38 89 PRO A C 1
ATOM 698 O O . PRO A 1 89 ? -8.172 -4.334 8.522 1.00 90.38 89 PRO A O 1
ATOM 701 N N . LEU A 1 90 ? -8.614 -4.012 6.349 1.00 93.44 90 LEU A N 1
ATOM 702 C CA . LEU A 1 90 ? -7.596 -2.987 6.109 1.00 93.44 90 LEU A CA 1
ATOM 703 C C . LEU A 1 90 ? -8.030 -1.584 6.561 1.00 93.44 90 LEU A C 1
ATOM 705 O O . LEU A 1 90 ? -7.186 -0.712 6.755 1.00 93.44 90 LEU A O 1
ATOM 709 N N . SER A 1 91 ? -9.327 -1.374 6.798 1.00 95.00 91 SER A N 1
ATOM 710 C CA . SER A 1 91 ? -9.896 -0.066 7.148 1.00 95.00 91 SER A CA 1
ATOM 711 C C . SER A 1 91 ? -9.403 0.509 8.477 1.00 95.00 91 SER A C 1
ATOM 713 O O . SER A 1 91 ? -9.417 1.722 8.658 1.00 95.00 91 SER A O 1
ATOM 715 N N . GLN A 1 92 ? -8.958 -0.359 9.382 1.00 93.69 92 GLN A N 1
ATOM 716 C CA . GLN A 1 92 ? -8.488 -0.053 10.739 1.00 93.69 92 GLN A CA 1
ATOM 717 C C . GLN A 1 92 ? -6.956 0.024 10.861 1.00 93.69 92 GLN A C 1
ATOM 719 O O . GLN A 1 92 ? -6.437 0.240 11.960 1.00 93.69 92 GLN A O 1
ATOM 724 N N . ILE A 1 93 ? -6.238 -0.199 9.756 1.00 95.75 93 ILE A N 1
ATOM 725 C CA . ILE A 1 93 ? -4.777 -0.165 9.720 1.00 95.75 93 ILE A CA 1
ATOM 726 C C . ILE A 1 93 ? -4.309 1.282 9.847 1.00 95.75 93 ILE A C 1
ATOM 728 O O . ILE A 1 93 ? -4.725 2.145 9.081 1.00 95.75 93 ILE A O 1
ATOM 732 N N . GLU A 1 94 ? -3.410 1.519 10.798 1.00 95.56 94 GLU A N 1
ATOM 733 C CA . GLU A 1 94 ? -2.817 2.829 11.083 1.00 95.56 94 GLU A CA 1
ATOM 734 C C . GLU A 1 94 ? -1.383 2.922 10.543 1.00 95.56 94 GLU A C 1
ATOM 736 O O . GLU A 1 94 ? -0.935 4.000 10.149 1.00 95.56 94 GLU A O 1
ATOM 741 N N . CYS A 1 95 ? -0.673 1.789 10.498 1.00 94.44 95 CYS A N 1
ATOM 742 C CA . CYS A 1 95 ? 0.704 1.681 10.020 1.00 94.44 95 CYS A CA 1
ATOM 743 C C . CYS A 1 95 ? 0.806 0.647 8.895 1.00 94.44 95 CYS A C 1
ATOM 745 O O . CYS A 1 95 ? 0.369 -0.494 9.053 1.00 94.44 95 CYS A O 1
ATOM 747 N N . ALA A 1 96 ? 1.425 1.004 7.773 1.00 94.50 96 ALA A N 1
ATOM 748 C CA . ALA A 1 96 ? 1.566 0.097 6.640 1.00 94.50 96 ALA A CA 1
ATOM 749 C C . ALA A 1 96 ? 2.983 0.096 6.055 1.00 94.50 96 ALA A C 1
ATOM 751 O O . ALA A 1 96 ? 3.615 1.140 5.912 1.00 94.50 96 ALA A O 1
ATOM 752 N N . LEU A 1 97 ? 3.460 -1.087 5.665 1.00 93.19 97 LEU A N 1
ATOM 753 C CA . LEU A 1 97 ? 4.654 -1.267 4.842 1.00 93.19 97 LEU A CA 1
ATOM 754 C C . LEU A 1 97 ? 4.290 -1.985 3.542 1.00 93.19 97 LEU A C 1
ATOM 756 O O . LEU A 1 97 ? 3.950 -3.171 3.561 1.00 93.19 97 LEU A O 1
ATOM 760 N N . LEU A 1 98 ? 4.468 -1.310 2.412 1.00 92.56 98 LEU A N 1
ATOM 761 C CA . LEU A 1 98 ? 4.298 -1.900 1.086 1.00 92.56 98 LEU A CA 1
ATOM 762 C C . LEU A 1 98 ? 5.660 -2.068 0.415 1.00 92.56 98 LEU A C 1
ATOM 764 O O . LEU A 1 98 ? 6.453 -1.126 0.365 1.00 92.56 98 LEU A O 1
ATOM 768 N N . VAL A 1 99 ? 5.933 -3.274 -0.081 1.00 88.94 99 VAL A N 1
ATOM 769 C CA . VAL A 1 99 ? 7.203 -3.625 -0.718 1.00 88.94 99 VAL A CA 1
ATOM 770 C C . VAL A 1 99 ? 6.963 -4.190 -2.116 1.00 88.94 99 VAL A C 1
ATOM 772 O O . VAL A 1 99 ? 6.369 -5.256 -2.271 1.00 88.94 99 VAL A O 1
ATOM 775 N N . GLU A 1 100 ? 7.480 -3.501 -3.127 1.00 87.25 100 GLU A N 1
ATOM 776 C CA . GLU A 1 100 ? 7.529 -3.953 -4.518 1.00 87.25 100 GLU A CA 1
ATOM 777 C C . GLU A 1 100 ? 8.976 -4.320 -4.872 1.00 87.25 100 GLU A C 1
ATOM 779 O O . GLU A 1 100 ? 9.776 -3.488 -5.295 1.00 87.25 100 GLU A O 1
ATOM 784 N N . ARG A 1 101 ? 9.333 -5.588 -4.659 1.00 78.44 101 ARG A N 1
ATOM 785 C CA . ARG A 1 101 ? 10.552 -6.176 -5.215 1.00 78.44 101 ARG A CA 1
ATOM 786 C C . ARG A 1 101 ? 10.305 -6.420 -6.702 1.00 78.44 101 ARG A C 1
ATOM 788 O O . ARG A 1 101 ? 9.456 -7.242 -7.049 1.00 78.44 101 ARG A O 1
ATOM 795 N N . THR A 1 102 ? 11.038 -5.673 -7.521 1.00 68.69 102 THR A N 1
ATOM 796 C CA . THR A 1 102 ? 11.159 -5.747 -8.982 1.00 68.69 102 THR A CA 1
ATOM 797 C C . THR A 1 102 ? 9.982 -5.162 -9.787 1.00 68.69 102 THR A C 1
ATOM 799 O O . THR A 1 102 ? 8.937 -5.789 -9.955 1.00 68.69 102 THR A O 1
ATOM 802 N N . VAL A 1 103 ? 10.173 -3.953 -10.341 1.00 58.34 103 VAL A N 1
ATOM 803 C CA . VAL A 1 103 ? 9.211 -3.279 -11.246 1.00 58.34 103 VAL A CA 1
ATOM 804 C C . VAL A 1 103 ? 8.943 -4.133 -12.479 1.00 58.34 103 VAL A C 1
ATOM 806 O O . VAL A 1 103 ? 9.868 -4.692 -13.061 1.00 58.34 103 VAL A O 1
ATOM 809 N N . GLY A 1 104 ? 7.687 -4.182 -12.921 1.00 50.78 104 GLY A N 1
ATOM 810 C CA . GLY A 1 104 ? 7.327 -4.740 -14.230 1.00 50.78 104 GLY A CA 1
ATOM 811 C C . GLY A 1 104 ? 7.021 -6.237 -14.232 1.00 50.78 104 GLY A C 1
ATOM 812 O O . GLY A 1 104 ? 6.378 -6.716 -15.163 1.00 50.78 104 GLY A O 1
ATOM 813 N N . PHE A 1 105 ? 7.344 -6.966 -13.161 1.00 53.34 105 PHE A N 1
ATOM 814 C CA . PHE A 1 105 ? 6.806 -8.309 -12.966 1.00 53.34 105 PHE A CA 1
ATOM 815 C C . PHE A 1 105 ? 5.347 -8.190 -12.520 1.00 53.34 105 PHE A C 1
ATOM 817 O O . PHE A 1 105 ? 5.053 -7.919 -11.359 1.00 53.34 105 PHE A O 1
ATOM 824 N N . ALA A 1 106 ? 4.437 -8.333 -13.487 1.00 50.94 106 ALA A N 1
ATOM 825 C CA . ALA A 1 106 ? 2.986 -8.166 -13.400 1.00 50.94 106 ALA A CA 1
ATOM 826 C C . ALA A 1 106 ? 2.289 -9.146 -12.426 1.00 50.94 106 ALA A C 1
ATOM 828 O O . ALA A 1 106 ? 1.399 -9.914 -12.792 1.00 50.94 106 ALA A O 1
ATOM 829 N N . HIS A 1 107 ? 2.676 -9.144 -11.156 1.00 58.03 107 HIS A N 1
ATOM 830 C CA . HIS A 1 107 ? 2.171 -10.053 -10.139 1.00 58.03 107 HIS A CA 1
ATOM 831 C C . HIS A 1 107 ? 1.022 -9.409 -9.356 1.00 58.03 107 HIS A C 1
ATOM 833 O O . HIS A 1 107 ? 1.117 -9.093 -8.177 1.00 58.03 107 HIS A O 1
ATOM 839 N N . GLY A 1 108 ? -0.107 -9.256 -10.045 1.00 65.06 108 GLY A N 1
ATOM 840 C CA . GLY A 1 108 ? -1.435 -9.521 -9.487 1.00 65.06 108 GLY A CA 1
ATOM 841 C C . GLY A 1 108 ? -2.061 -8.559 -8.467 1.00 65.06 108 GLY A C 1
ATOM 842 O O . GLY A 1 108 ? -3.254 -8.714 -8.215 1.00 65.06 108 GLY A O 1
ATOM 843 N N . VAL A 1 109 ? -1.354 -7.579 -7.899 1.00 74.94 109 VAL A N 1
ATOM 844 C CA . VAL A 1 109 ? -1.929 -6.649 -6.904 1.00 74.94 109 VAL A CA 1
ATOM 845 C C . VAL A 1 109 ? -2.087 -5.246 -7.476 1.00 74.94 109 VAL A C 1
ATOM 847 O O . VAL A 1 109 ? -1.135 -4.635 -7.945 1.00 74.94 109 VAL A O 1
ATOM 850 N N . SER A 1 110 ? -3.302 -4.704 -7.383 1.00 85.19 110 SER A N 1
ATOM 851 C CA . SER A 1 110 ? -3.554 -3.281 -7.609 1.00 85.19 110 SER A CA 1
ATOM 852 C C . SER A 1 110 ? -3.148 -2.497 -6.360 1.00 85.19 110 SER A C 1
ATOM 854 O O . SER A 1 110 ? -3.903 -2.434 -5.388 1.00 85.19 110 SER A O 1
ATOM 856 N N . TRP A 1 111 ? -1.960 -1.886 -6.372 1.00 88.75 111 TRP A N 1
ATOM 857 C CA . TRP A 1 111 ? -1.482 -1.051 -5.262 1.00 88.75 111 TRP A CA 1
ATOM 858 C C . TRP A 1 111 ? -2.438 0.099 -4.939 1.00 88.75 111 TRP A C 1
ATOM 860 O O . TRP A 1 111 ? -2.639 0.430 -3.772 1.00 88.75 111 TRP A O 1
ATOM 870 N N . LYS A 1 112 ? -3.098 0.656 -5.964 1.00 90.38 112 LYS A N 1
ATOM 871 C CA . LYS A 1 112 ? -4.152 1.658 -5.782 1.00 90.38 112 LYS A CA 1
ATOM 872 C C . LYS A 1 112 ? -5.296 1.103 -4.932 1.00 90.38 112 LYS A C 1
ATOM 874 O O . LYS A 1 112 ? -5.677 1.741 -3.961 1.00 90.38 112 LYS A O 1
ATOM 879 N N . THR A 1 113 ? -5.789 -0.098 -5.245 1.00 90.06 113 THR A N 1
ATOM 880 C CA . THR A 1 113 ? -6.859 -0.762 -4.477 1.00 90.06 113 THR A CA 1
ATOM 881 C C . THR A 1 113 ? -6.433 -1.042 -3.037 1.00 90.06 113 THR A C 1
ATOM 883 O O . THR A 1 113 ? -7.215 -0.808 -2.117 1.00 90.06 113 THR A O 1
ATOM 886 N N . VAL A 1 114 ? -5.188 -1.485 -2.824 1.00 92.12 114 VAL A N 1
ATOM 887 C CA . VAL A 1 114 ? -4.633 -1.699 -1.476 1.00 92.12 114 VAL A CA 1
ATOM 888 C C . VAL A 1 114 ? -4.667 -0.400 -0.667 1.00 92.12 114 VAL A C 1
ATOM 890 O O . VAL A 1 114 ? -5.220 -0.382 0.428 1.00 92.12 114 VAL A O 1
ATOM 893 N N . LEU A 1 115 ? -4.146 0.701 -1.217 1.00 94.56 115 LEU A N 1
ATOM 894 C CA . LEU A 1 115 ? -4.132 2.003 -0.540 1.00 94.56 115 LEU A CA 1
ATOM 895 C C . LEU A 1 115 ? -5.542 2.570 -0.318 1.00 94.56 115 LEU A C 1
ATOM 897 O O . LEU A 1 115 ? -5.820 3.114 0.748 1.00 94.56 115 LEU A O 1
ATOM 901 N N . SER A 1 116 ? -6.456 2.410 -1.281 1.00 93.88 116 SER A N 1
ATOM 902 C CA . SER A 1 116 ? -7.863 2.807 -1.122 1.00 93.88 116 SER A CA 1
ATOM 903 C C . SER A 1 116 ? -8.567 2.049 0.006 1.00 93.88 116 SER A C 1
ATOM 905 O O . SER A 1 116 ? -9.493 2.582 0.609 1.00 93.88 116 SER A O 1
ATOM 907 N N . SER A 1 117 ? -8.120 0.829 0.314 1.00 94.62 117 SER A N 1
ATOM 908 C CA . SER A 1 117 ? -8.689 -0.005 1.379 1.00 94.62 117 SER A CA 1
ATOM 909 C C . SER A 1 117 ? -8.156 0.347 2.775 1.00 94.62 117 SER A C 1
ATOM 911 O O . SER A 1 117 ? -8.611 -0.229 3.759 1.00 94.62 117 SER A O 1
ATOM 913 N N . MET A 1 118 ? -7.211 1.290 2.875 1.00 96.38 118 MET A N 1
ATOM 914 C CA . MET A 1 118 ? -6.537 1.693 4.114 1.00 96.38 118 MET A CA 1
ATOM 915 C C . MET A 1 118 ? -6.736 3.190 4.435 1.00 96.38 118 MET A C 1
ATOM 917 O O . MET A 1 118 ? -5.764 3.951 4.493 1.00 96.38 118 MET A O 1
ATOM 921 N N . PRO A 1 119 ? -7.983 3.663 4.628 1.00 96.00 119 PRO A N 1
ATOM 922 C CA . PRO A 1 119 ? -8.260 5.073 4.876 1.00 96.00 119 PRO A CA 1
ATOM 923 C C . PRO A 1 119 ? -7.658 5.618 6.179 1.00 96.00 119 PRO A C 1
ATOM 925 O O . PRO A 1 119 ? -7.305 6.794 6.213 1.00 96.00 119 PRO A O 1
ATOM 928 N N . ALA A 1 120 ? -7.519 4.781 7.213 1.00 96.25 120 ALA A N 1
ATOM 929 C CA . ALA A 1 120 ? -7.018 5.168 8.534 1.00 96.25 120 ALA A CA 1
ATOM 930 C C . ALA A 1 120 ? -5.482 5.198 8.653 1.00 96.25 120 ALA A C 1
ATOM 932 O O . ALA A 1 120 ? -4.967 5.503 9.728 1.00 96.25 120 ALA A O 1
ATOM 933 N N . VAL A 1 121 ? -4.741 4.885 7.580 1.00 96.19 121 VAL A N 1
ATOM 934 C CA . VAL A 1 121 ? -3.273 4.868 7.627 1.00 96.19 121 VAL A CA 1
ATOM 935 C C . VAL A 1 121 ? -2.742 6.267 7.896 1.00 96.19 121 VAL A C 1
ATOM 937 O O . VAL A 1 121 ? -2.963 7.188 7.112 1.00 96.19 121 VAL A O 1
ATOM 940 N N . GLU A 1 122 ? -1.998 6.386 8.991 1.00 95.50 122 GLU A N 1
ATOM 941 C CA . GLU A 1 122 ? -1.272 7.587 9.386 1.00 95.50 122 GLU A CA 1
ATOM 942 C C . GLU A 1 122 ? 0.206 7.499 9.005 1.00 95.50 122 GLU A C 1
ATOM 944 O O . GLU A 1 122 ? 0.808 8.517 8.673 1.00 95.50 122 GLU A O 1
ATOM 949 N N . ASP A 1 123 ? 0.788 6.298 9.054 1.00 94.81 123 ASP A N 1
ATOM 950 C CA . ASP A 1 123 ? 2.203 6.048 8.784 1.00 94.81 123 ASP A CA 1
ATOM 951 C C . ASP A 1 123 ? 2.367 4.997 7.680 1.00 94.81 123 ASP A C 1
ATOM 953 O O . ASP A 1 123 ? 1.986 3.832 7.839 1.00 94.81 123 ASP A O 1
ATOM 957 N N . LEU A 1 124 ? 2.929 5.415 6.549 1.00 95.31 124 LEU A N 1
ATOM 958 C CA . LEU A 1 124 ? 3.127 4.575 5.378 1.00 95.31 124 LEU A CA 1
ATOM 959 C C . LEU A 1 124 ? 4.603 4.528 4.994 1.00 95.31 124 LEU A C 1
ATOM 961 O O . LEU A 1 124 ? 5.197 5.539 4.621 1.00 95.31 124 LEU A O 1
ATOM 965 N N . ALA A 1 125 ? 5.170 3.326 4.982 1.00 93.81 125 ALA A N 1
ATOM 966 C CA . ALA A 1 125 ? 6.454 3.056 4.356 1.00 93.81 125 ALA A CA 1
ATOM 967 C C . ALA A 1 125 ? 6.268 2.346 3.014 1.00 93.81 125 ALA A C 1
ATOM 969 O O . ALA A 1 125 ? 5.598 1.317 2.910 1.00 93.81 125 ALA A O 1
ATOM 970 N N . LEU A 1 126 ? 6.915 2.882 1.988 1.00 93.00 126 LEU A N 1
ATOM 971 C CA . LEU A 1 126 ? 6.954 2.343 0.639 1.00 93.00 126 LEU A CA 1
ATOM 972 C C . LEU A 1 126 ? 8.392 1.957 0.317 1.00 93.00 126 LEU A C 1
ATOM 974 O O . LEU A 1 126 ? 9.302 2.778 0.428 1.00 93.00 126 LEU A O 1
ATOM 978 N N . ARG A 1 127 ? 8.603 0.707 -0.085 1.00 90.38 127 ARG A N 1
ATOM 979 C CA . ARG A 1 127 ? 9.893 0.220 -0.572 1.00 90.38 127 ARG A CA 1
ATOM 980 C C . ARG A 1 127 ? 9.693 -0.353 -1.954 1.00 90.38 127 ARG A C 1
ATOM 982 O O . ARG A 1 127 ? 8.878 -1.253 -2.120 1.00 90.38 127 ARG A O 1
ATOM 989 N N . TYR A 1 128 ? 10.416 0.145 -2.937 1.00 87.31 128 TYR A N 1
ATOM 990 C CA . TYR A 1 128 ? 10.316 -0.406 -4.276 1.00 87.31 128 TYR A CA 1
ATOM 991 C C . TYR A 1 128 ? 11.671 -0.427 -4.955 1.00 87.31 128 TYR A C 1
ATOM 993 O O . TYR A 1 128 ? 12.501 0.462 -4.766 1.00 87.31 128 TYR A O 1
ATOM 1001 N N . GLU A 1 129 ? 11.889 -1.478 -5.726 1.00 83.31 129 GLU A N 1
ATOM 1002 C CA . GLU A 1 129 ? 12.993 -1.547 -6.671 1.00 83.31 129 GLU A CA 1
ATOM 1003 C C . GLU A 1 129 ? 12.623 -0.731 -7.914 1.00 83.31 129 GLU A C 1
ATOM 1005 O O . GLU A 1 129 ? 11.446 -0.553 -8.194 1.00 83.31 129 GLU A O 1
ATOM 1010 N N . THR A 1 130 ? 13.600 -0.189 -8.631 1.00 78.56 130 THR A N 1
ATOM 1011 C CA . THR A 1 130 ? 13.462 0.510 -9.918 1.00 78.56 130 THR A CA 1
ATOM 1012 C C . THR A 1 130 ? 14.712 0.266 -10.752 1.00 78.56 130 THR A C 1
ATOM 1014 O O . THR A 1 130 ? 15.739 -0.144 -10.216 1.00 78.56 130 THR A O 1
ATOM 1017 N N . PHE A 1 131 ? 14.644 0.492 -12.062 1.00 74.69 131 PHE A N 1
ATOM 1018 C CA . PHE A 1 131 ? 15.771 0.277 -12.963 1.00 74.69 131 PHE A CA 1
ATOM 1019 C C . PHE A 1 131 ? 16.285 1.599 -13.530 1.00 74.69 131 PHE A C 1
ATOM 1021 O O . PHE A 1 131 ? 15.529 2.359 -14.135 1.00 74.69 131 PHE A O 1
ATOM 1028 N N . ASP A 1 132 ? 17.582 1.838 -13.362 1.00 67.81 132 ASP A N 1
ATOM 1029 C CA . ASP A 1 132 ? 18.312 2.888 -14.059 1.00 67.81 132 ASP A CA 1
ATOM 1030 C C . ASP A 1 132 ? 18.812 2.334 -15.394 1.00 67.81 132 ASP A C 1
ATOM 1032 O O . ASP A 1 132 ? 19.440 1.269 -15.449 1.00 67.81 132 ASP A O 1
ATOM 1036 N N . HIS A 1 133 ? 18.552 3.066 -16.476 1.00 62.16 133 HIS A N 1
ATOM 1037 C CA . HIS A 1 133 ? 19.068 2.725 -17.796 1.00 62.16 133 HIS A CA 1
ATOM 1038 C C . HIS A 1 133 ? 20.600 2.759 -17.819 1.00 62.16 133 HIS A C 1
ATOM 1040 O O . HIS A 1 133 ? 21.218 3.730 -17.387 1.00 62.16 133 HIS A O 1
ATOM 1046 N N . LEU A 1 134 ? 21.212 1.714 -18.384 1.00 55.53 134 LEU A N 1
ATOM 1047 C CA . LEU A 1 134 ? 22.656 1.672 -18.639 1.00 55.53 134 LEU A CA 1
ATOM 1048 C C . LEU A 1 134 ? 23.083 2.406 -19.922 1.00 55.53 134 LEU A C 1
ATOM 1050 O O . LEU A 1 134 ? 24.260 2.728 -20.070 1.00 55.53 134 LEU A O 1
ATOM 1054 N N . THR A 1 135 ? 22.166 2.668 -20.856 1.00 48.91 135 THR A N 1
ATOM 1055 C CA . THR A 1 135 ? 22.496 3.299 -22.143 1.00 48.91 135 THR A CA 1
ATOM 1056 C C . THR A 1 135 ? 22.437 4.830 -22.059 1.00 48.91 135 THR A C 1
ATOM 1058 O O . THR A 1 135 ? 21.359 5.363 -21.800 1.00 48.91 135 THR A O 1
ATOM 1061 N N . PRO A 1 136 ? 23.533 5.557 -22.358 1.00 48.00 136 PRO A N 1
ATOM 1062 C CA . PRO A 1 136 ? 23.599 7.022 -22.266 1.00 48.00 136 PRO A CA 1
ATOM 1063 C C . PRO A 1 136 ? 22.697 7.782 -23.258 1.00 48.00 136 PRO A C 1
ATOM 1065 O O . PRO A 1 136 ? 22.575 8.997 -23.152 1.00 48.00 136 PRO A O 1
ATOM 1068 N N . SER A 1 137 ? 22.072 7.094 -24.219 1.00 51.12 137 SER A N 1
ATOM 1069 C CA . SER A 1 137 ? 21.149 7.678 -25.203 1.00 51.12 137 SER A CA 1
ATOM 1070 C C . SER A 1 137 ? 19.667 7.586 -24.819 1.00 51.12 137 SER A C 1
ATOM 1072 O O . SER A 1 137 ? 18.838 8.195 -25.493 1.00 51.12 137 SER A O 1
ATOM 1074 N N . ALA A 1 138 ? 19.317 6.828 -23.776 1.00 50.94 138 ALA A N 1
ATOM 1075 C CA . ALA A 1 138 ? 17.938 6.683 -23.324 1.00 50.94 138 ALA A CA 1
ATOM 1076 C C . ALA A 1 138 ? 17.702 7.599 -22.122 1.00 50.94 138 ALA A C 1
ATOM 1078 O O . ALA A 1 138 ? 18.461 7.558 -21.152 1.00 50.94 138 ALA A O 1
ATOM 1079 N N . GLU A 1 139 ? 16.655 8.426 -22.174 1.00 52.66 139 GLU A N 1
ATOM 1080 C CA . GLU A 1 139 ? 16.233 9.172 -20.990 1.00 52.66 139 GLU A CA 1
ATOM 1081 C C . GLU A 1 139 ? 15.987 8.198 -19.823 1.00 52.66 139 GLU A C 1
ATOM 1083 O O . GLU A 1 139 ? 15.441 7.114 -20.047 1.00 52.66 139 GLU A O 1
ATOM 1088 N N . PRO A 1 140 ? 16.377 8.546 -18.582 1.00 53.72 140 PRO A N 1
ATOM 1089 C CA . PRO A 1 140 ? 16.115 7.704 -17.420 1.00 53.72 140 PRO A CA 1
ATOM 1090 C C . PRO A 1 140 ? 14.626 7.358 -17.347 1.00 53.72 140 PRO A C 1
ATOM 1092 O O . PRO A 1 140 ? 13.784 8.208 -17.639 1.00 53.72 140 PRO A O 1
ATOM 1095 N N . TYR A 1 141 ? 14.299 6.123 -16.950 1.00 60.06 141 TYR A N 1
ATOM 1096 C CA . TYR A 1 141 ? 12.918 5.665 -16.834 1.00 60.06 141 TYR A CA 1
ATOM 1097 C C . TYR A 1 141 ? 12.144 6.618 -15.915 1.00 60.06 141 TYR A C 1
ATOM 1099 O O . TYR A 1 141 ? 12.352 6.656 -14.698 1.00 60.06 141 TYR A O 1
ATOM 1107 N N . ARG A 1 142 ? 11.284 7.454 -16.509 1.00 65.94 142 ARG A N 1
ATOM 1108 C CA . ARG A 1 142 ? 10.547 8.480 -15.773 1.00 65.94 142 ARG A CA 1
ATOM 1109 C C . ARG A 1 142 ? 9.285 7.864 -15.187 1.00 65.94 142 ARG A C 1
ATOM 1111 O O . ARG A 1 142 ? 8.290 7.670 -15.878 1.00 65.94 142 ARG A O 1
ATOM 1118 N N . ILE A 1 143 ? 9.317 7.603 -13.885 1.00 73.38 143 ILE A N 1
ATOM 1119 C CA . ILE A 1 143 ? 8.128 7.230 -13.116 1.00 73.38 143 ILE A CA 1
ATOM 1120 C C . ILE A 1 143 ? 7.231 8.466 -12.987 1.00 73.38 143 ILE A C 1
ATOM 1122 O O . ILE A 1 143 ? 7.517 9.369 -12.195 1.00 73.38 143 ILE A O 1
ATOM 1126 N N . ALA A 1 144 ? 6.153 8.512 -13.769 1.00 79.88 144 ALA A N 1
ATOM 1127 C CA . ALA A 1 144 ? 5.154 9.568 -13.664 1.00 79.88 144 ALA A CA 1
ATOM 1128 C C . ALA A 1 144 ? 4.366 9.449 -12.341 1.00 79.88 144 ALA A C 1
ATOM 1130 O O . ALA A 1 144 ? 4.027 8.334 -11.929 1.00 79.88 144 ALA A O 1
ATOM 1131 N N . PRO A 1 145 ? 4.055 10.569 -11.662 1.00 86.19 145 PRO A N 1
ATOM 1132 C CA . PRO A 1 145 ? 3.217 10.539 -10.471 1.00 86.19 145 PRO A CA 1
ATOM 1133 C C . PRO A 1 145 ? 1.791 10.107 -10.831 1.00 86.19 145 PRO A C 1
ATOM 1135 O O . PRO A 1 145 ? 1.214 10.571 -11.813 1.00 86.19 145 PRO A O 1
ATOM 1138 N N . ALA A 1 146 ? 1.214 9.228 -10.015 1.00 88.50 146 ALA A N 1
ATOM 1139 C CA . ALA A 1 146 ? -0.198 8.872 -10.106 1.00 88.50 146 ALA A CA 1
ATOM 1140 C C . ALA A 1 146 ? -1.076 9.890 -9.357 1.00 88.50 146 ALA A C 1
ATOM 1142 O O . ALA A 1 146 ? -0.617 10.536 -8.416 1.00 88.50 146 ALA A O 1
ATOM 1143 N N . ASP A 1 147 ? -2.359 9.987 -9.720 1.00 89.12 147 ASP A N 1
ATOM 1144 C CA . ASP A 1 147 ? -3.337 10.713 -8.903 1.00 89.12 147 ASP A CA 1
ATOM 1145 C C . ASP A 1 147 ? -3.653 9.919 -7.627 1.00 89.12 147 ASP A C 1
ATOM 1147 O O . ASP A 1 147 ? -4.233 8.827 -7.666 1.00 89.12 147 ASP A O 1
ATOM 1151 N N . THR A 1 148 ? -3.248 10.483 -6.491 1.00 91.88 148 THR A N 1
ATOM 1152 C CA . THR A 1 148 ? -3.377 9.879 -5.163 1.00 91.88 148 THR A CA 1
ATOM 1153 C C . THR A 1 148 ? -4.184 10.737 -4.192 1.00 91.88 148 THR A C 1
ATOM 1155 O O . THR A 1 148 ? -4.125 10.491 -2.989 1.00 91.88 148 THR A O 1
ATOM 1158 N N . ARG A 1 149 ? -4.937 11.740 -4.670 1.00 88.69 149 ARG A N 1
ATOM 1159 C CA . ARG A 1 149 ? -5.676 12.675 -3.794 1.00 88.69 149 ARG A CA 1
ATOM 1160 C C . ARG A 1 149 ? -6.664 11.976 -2.861 1.00 88.69 149 ARG A C 1
ATOM 1162 O O . ARG A 1 149 ? -6.814 12.373 -1.713 1.00 88.69 149 ARG A O 1
ATOM 1169 N N . ALA A 1 150 ? -7.306 10.916 -3.347 1.00 91.06 150 ALA A N 1
ATOM 1170 C CA . ALA A 1 150 ? -8.282 10.137 -2.586 1.00 91.06 150 ALA A CA 1
ATOM 1171 C C . ALA A 1 150 ? -7.667 8.974 -1.776 1.00 91.06 150 ALA A C 1
ATOM 1173 O O . ALA A 1 150 ? -8.401 8.229 -1.130 1.00 91.06 150 ALA A O 1
ATOM 1174 N N . LEU A 1 151 ? -6.347 8.760 -1.838 1.00 93.62 151 LEU A N 1
ATOM 1175 C CA . LEU A 1 151 ? -5.687 7.620 -1.192 1.00 93.62 151 LEU A CA 1
ATOM 1176 C C . LEU A 1 151 ? -5.133 8.019 0.174 1.00 93.62 151 LEU A C 1
ATOM 1178 O O . LEU A 1 151 ? -4.469 9.048 0.278 1.00 93.62 151 LEU A O 1
ATOM 1182 N N . CYS A 1 152 ? -5.357 7.180 1.193 1.00 94.12 152 CYS A N 1
ATOM 1183 C CA . CYS A 1 152 ? -4.880 7.393 2.566 1.00 94.12 152 CYS A CA 1
ATOM 1184 C C . CYS A 1 152 ? -5.127 8.842 3.050 1.00 94.12 152 CYS A C 1
ATOM 1186 O O . CYS A 1 152 ? -4.175 9.610 3.227 1.00 94.12 152 CYS A O 1
ATOM 1188 N N . PRO A 1 153 ? -6.395 9.270 3.206 1.00 94.00 153 PRO A N 1
ATOM 1189 C CA . PRO A 1 153 ? -6.725 10.634 3.620 1.00 94.00 153 PRO A CA 1
ATOM 1190 C C . PRO A 1 153 ? -6.116 11.003 4.980 1.00 94.00 153 PRO A C 1
ATOM 1192 O O . PRO A 1 153 ? -5.737 12.152 5.168 1.00 94.00 153 PRO A O 1
ATOM 1195 N N . SER A 1 154 ? -5.948 10.039 5.889 1.00 94.94 154 SER A N 1
ATOM 1196 C CA . SER A 1 154 ? -5.360 10.251 7.220 1.00 94.94 154 SER A CA 1
ATOM 1197 C C . SER A 1 154 ? -3.827 10.226 7.262 1.00 94.94 154 SER A C 1
ATOM 1199 O O . SER A 1 154 ? -3.259 10.287 8.353 1.00 94.94 154 SER A O 1
ATOM 1201 N N . LEU A 1 155 ? -3.153 10.137 6.110 1.00 95.31 155 LEU A N 1
ATOM 1202 C CA . LEU A 1 155 ? -1.699 10.003 6.037 1.00 95.31 155 LEU A CA 1
ATOM 1203 C C . LEU A 1 155 ? -0.993 11.222 6.642 1.00 95.31 155 LEU A C 1
ATOM 1205 O O . LEU A 1 155 ? -1.207 12.346 6.197 1.00 95.31 155 LEU A O 1
ATOM 1209 N N . LYS A 1 156 ? -0.117 10.977 7.619 1.00 93.44 156 LYS A N 1
ATOM 1210 C CA . LYS A 1 156 ? 0.701 11.990 8.305 1.00 93.44 156 LYS A CA 1
ATOM 1211 C C . LYS A 1 156 ? 2.180 11.828 7.989 1.00 93.44 156 LYS A C 1
ATOM 1213 O O . LYS A 1 156 ? 2.873 12.823 7.813 1.00 93.44 156 LYS A O 1
ATOM 1218 N N . THR A 1 157 ? 2.653 10.589 7.897 1.00 94.00 157 THR A N 1
ATOM 1219 C CA . THR A 1 157 ? 4.059 10.265 7.661 1.00 94.00 157 THR A CA 1
ATOM 1220 C C . THR A 1 157 ? 4.185 9.323 6.476 1.00 94.00 157 THR A C 1
ATOM 1222 O O . THR A 1 157 ? 3.545 8.274 6.423 1.00 94.00 157 THR A O 1
ATOM 1225 N N . LEU A 1 158 ? 5.035 9.697 5.527 1.00 94.50 158 LEU A N 1
ATOM 1226 C CA . LEU A 1 158 ? 5.366 8.923 4.344 1.00 94.50 158 LEU A CA 1
ATOM 1227 C C . LEU A 1 158 ? 6.875 8.705 4.286 1.00 94.50 158 LEU A C 1
ATOM 1229 O O . LEU A 1 158 ? 7.659 9.648 4.197 1.00 94.50 158 LEU A O 1
ATOM 1233 N N . ARG A 1 159 ? 7.283 7.443 4.271 1.00 93.19 159 ARG A N 1
ATOM 1234 C CA . ARG A 1 159 ? 8.679 7.043 4.106 1.00 93.19 159 ARG A CA 1
ATOM 1235 C C . ARG A 1 159 ? 8.837 6.301 2.797 1.00 93.19 159 ARG A C 1
ATOM 1237 O O . ARG A 1 159 ? 8.125 5.335 2.539 1.00 93.19 159 ARG A O 1
ATOM 1244 N N . ILE A 1 160 ? 9.777 6.731 1.973 1.00 91.62 160 ILE A N 1
ATOM 1245 C CA . ILE A 1 160 ? 10.019 6.150 0.656 1.00 91.62 160 ILE A CA 1
ATOM 1246 C C . ILE A 1 160 ? 11.459 5.659 0.606 1.00 91.62 160 ILE A C 1
ATOM 1248 O O . ILE A 1 160 ? 12.377 6.446 0.816 1.00 91.62 160 ILE A O 1
ATOM 1252 N N . ARG A 1 161 ? 11.649 4.372 0.301 1.00 89.94 161 ARG A N 1
ATOM 1253 C CA . ARG A 1 161 ? 12.953 3.800 -0.048 1.00 89.94 161 ARG A CA 1
ATOM 1254 C C . ARG A 1 161 ? 12.944 3.278 -1.470 1.00 89.94 161 ARG A C 1
ATOM 1256 O O . ARG A 1 161 ? 12.131 2.417 -1.814 1.00 89.94 161 ARG A O 1
ATOM 1263 N N . GLU A 1 162 ? 13.864 3.792 -2.267 1.00 87.19 162 GLU A N 1
ATOM 1264 C CA . GLU A 1 162 ? 13.982 3.489 -3.689 1.00 87.19 162 GLU A CA 1
ATOM 1265 C C . GLU A 1 162 ? 15.271 2.713 -3.919 1.00 87.19 162 GLU A C 1
ATOM 1267 O O . GLU A 1 162 ? 16.352 3.208 -3.611 1.00 87.19 162 GLU A O 1
ATOM 1272 N N . PHE A 1 163 ? 15.151 1.500 -4.450 1.00 83.81 163 PHE A N 1
ATOM 1273 C CA . PHE A 1 163 ? 16.275 0.612 -4.721 1.00 83.81 163 PHE A CA 1
ATOM 1274 C C . PHE A 1 163 ? 16.552 0.612 -6.221 1.00 83.81 163 PHE A C 1
ATOM 1276 O O . PHE A 1 163 ? 15.816 0.013 -6.999 1.00 83.81 163 PHE A O 1
ATOM 1283 N N . HIS A 1 164 ? 17.594 1.313 -6.642 1.00 80.50 164 HIS A N 1
ATOM 1284 C CA . HIS A 1 164 ? 17.929 1.472 -8.050 1.00 80.50 164 HIS A CA 1
ATOM 1285 C C . HIS A 1 164 ? 18.861 0.359 -8.521 1.00 80.50 164 HIS A C 1
ATOM 1287 O O . HIS A 1 164 ? 19.988 0.230 -8.040 1.00 80.50 164 HIS A O 1
ATOM 1293 N N . HIS A 1 165 ? 18.408 -0.416 -9.499 1.00 74.31 165 HIS A N 1
ATOM 1294 C CA . HIS A 1 165 ? 19.191 -1.432 -10.182 1.00 74.31 165 HIS A CA 1
ATOM 1295 C C . HIS A 1 165 ? 19.690 -0.900 -11.515 1.00 74.31 165 HIS A C 1
ATOM 1297 O O . HIS A 1 165 ? 18.917 -0.408 -12.332 1.00 74.31 165 HIS A O 1
ATOM 1303 N N . ARG A 1 166 ? 20.981 -1.069 -11.787 1.00 68.75 166 ARG A N 1
ATOM 1304 C CA . ARG A 1 166 ? 21.502 -0.869 -13.140 1.00 68.75 166 ARG A CA 1
ATOM 1305 C C . ARG A 1 166 ? 21.198 -2.104 -13.982 1.00 68.75 166 ARG A C 1
ATOM 1307 O O . ARG A 1 166 ? 21.757 -3.164 -13.719 1.00 68.75 166 ARG A O 1
ATOM 1314 N N . SER A 1 167 ? 20.336 -1.964 -14.986 1.00 63.09 167 SER A N 1
ATOM 1315 C CA . SER A 1 167 ? 20.025 -3.036 -15.938 1.00 63.09 167 SER A CA 1
ATOM 1316 C C . SER A 1 167 ? 20.168 -2.538 -17.374 1.00 63.09 167 SER A C 1
ATOM 1318 O O . SER A 1 167 ? 19.813 -1.404 -17.696 1.00 63.09 167 SER A O 1
ATOM 1320 N N . SER A 1 168 ? 20.692 -3.395 -18.251 1.00 52.19 168 SER A N 1
ATOM 1321 C CA . SER A 1 168 ? 20.738 -3.159 -19.700 1.00 52.19 168 SER A CA 1
ATOM 1322 C C . SER A 1 168 ? 19.414 -3.498 -20.381 1.00 52.19 168 SER A C 1
ATOM 1324 O O . SER A 1 168 ? 19.217 -3.135 -21.536 1.00 52.19 168 SER A O 1
ATOM 1326 N N . MET A 1 169 ? 18.496 -4.165 -19.676 1.00 53.75 169 MET A N 1
ATOM 1327 C CA . MET A 1 169 ? 17.199 -4.560 -20.209 1.00 53.75 169 MET A CA 1
ATOM 1328 C C . MET A 1 169 ? 16.065 -4.040 -19.330 1.00 53.75 169 MET A C 1
ATOM 1330 O O . MET A 1 169 ? 15.962 -4.388 -18.151 1.00 53.75 169 MET A O 1
ATOM 1334 N N . ILE A 1 170 ? 15.193 -3.230 -19.936 1.00 53.25 170 ILE A N 1
ATOM 1335 C CA . ILE A 1 170 ? 13.826 -3.040 -19.455 1.00 53.25 170 ILE A CA 1
ATOM 1336 C C . ILE A 1 170 ? 13.052 -4.295 -19.846 1.00 53.25 170 ILE A C 1
ATOM 1338 O O . ILE A 1 170 ? 12.895 -4.584 -21.032 1.00 53.25 170 ILE A O 1
ATOM 1342 N N . GLN A 1 171 ? 12.536 -5.031 -18.865 1.00 52.16 171 GLN A N 1
ATOM 1343 C CA . GLN A 1 171 ? 11.400 -5.901 -19.145 1.00 52.16 171 GLN A CA 1
ATOM 1344 C C . GLN A 1 171 ? 10.193 -5.003 -19.403 1.00 52.16 171 GL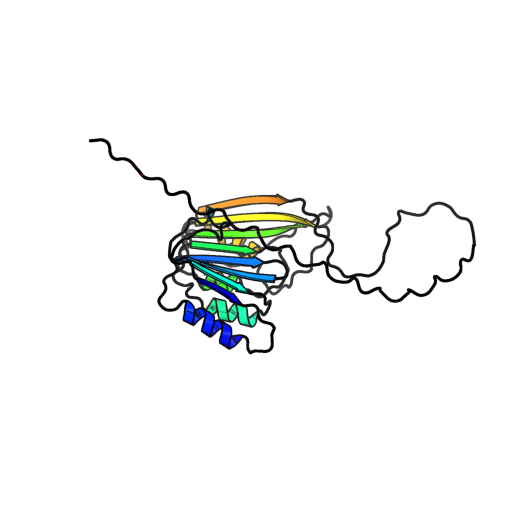N A C 1
ATOM 1346 O O . GLN A 1 171 ? 9.872 -4.156 -18.569 1.00 52.16 171 GLN A O 1
ATOM 1351 N N . GLY A 1 172 ? 9.590 -5.137 -20.588 1.00 48.31 172 GLY A N 1
ATOM 1352 C CA . GLY A 1 172 ? 8.471 -4.305 -21.025 1.00 48.31 172 GLY A CA 1
ATOM 1353 C C . GLY A 1 172 ? 7.408 -4.192 -19.936 1.00 48.31 172 GLY A C 1
ATOM 1354 O O . GLY A 1 172 ? 6.896 -5.200 -19.449 1.00 48.31 172 GLY A O 1
ATOM 1355 N N . SER A 1 173 ? 7.108 -2.962 -19.527 1.00 50.03 173 SER A N 1
ATOM 1356 C CA . SER A 1 173 ? 6.051 -2.696 -18.564 1.00 50.03 173 SER A CA 1
ATOM 1357 C C . SER A 1 173 ? 4.697 -3.018 -19.194 1.00 50.03 173 SER A C 1
ATOM 1359 O O . SER A 1 173 ? 4.414 -2.669 -20.340 1.00 50.03 173 SER A O 1
ATOM 1361 N N . SER A 1 174 ? 3.834 -3.693 -18.437 1.00 45.78 174 SER A N 1
ATOM 1362 C CA . SER A 1 174 ? 2.413 -3.731 -18.772 1.00 45.78 174 SER A CA 1
ATOM 1363 C C . SER A 1 174 ? 1.840 -2.330 -18.505 1.00 45.78 174 SER A C 1
ATOM 1365 O O . SER A 1 174 ? 1.952 -1.859 -17.371 1.00 45.78 174 SER A O 1
ATOM 1367 N N . PRO A 1 175 ? 1.243 -1.652 -19.500 1.00 48.41 175 PRO A N 1
ATOM 1368 C CA . PRO A 1 175 ? 0.761 -0.273 -19.358 1.00 48.41 175 PRO A CA 1
ATOM 1369 C C . PRO A 1 175 ? -0.389 -0.119 -18.346 1.00 48.41 175 PRO A C 1
ATOM 1371 O O . PRO A 1 175 ? -0.669 0.990 -17.899 1.00 48.41 175 PRO A O 1
ATOM 1374 N N . ASP A 1 176 ? -1.030 -1.221 -17.947 1.00 48.12 176 ASP A N 1
ATOM 1375 C CA . ASP A 1 176 ? -2.274 -1.207 -17.170 1.00 48.12 176 ASP A CA 1
ATOM 1376 C C . ASP A 1 176 ? -2.076 -1.240 -15.644 1.00 48.12 176 ASP A C 1
ATOM 1378 O O . ASP A 1 176 ? -3.056 -1.238 -14.890 1.00 48.12 176 ASP A O 1
ATOM 1382 N N . LEU A 1 177 ? -0.834 -1.302 -15.150 1.00 55.72 177 LEU A N 1
ATOM 1383 C CA . LEU A 1 177 ? -0.550 -1.416 -13.717 1.00 55.72 177 LEU A CA 1
ATOM 1384 C C . LEU A 1 177 ? 0.249 -0.216 -13.210 1.00 55.72 177 LEU A C 1
ATOM 1386 O O . LEU A 1 177 ? 1.416 -0.025 -13.534 1.00 55.72 177 LEU A O 1
ATOM 1390 N N . VAL A 1 178 ? -0.390 0.579 -12.349 1.00 65.50 178 VAL A N 1
ATOM 1391 C CA . VAL A 1 178 ? 0.275 1.658 -11.614 1.00 65.50 178 VAL A CA 1
ATOM 1392 C C . VAL A 1 178 ? 1.259 1.040 -10.615 1.00 65.50 178 VAL A C 1
ATOM 1394 O O . VAL A 1 178 ? 0.842 0.418 -9.635 1.00 65.50 178 VAL A O 1
ATOM 1397 N N . HIS A 1 179 ? 2.557 1.225 -10.863 1.00 80.94 179 HIS A N 1
ATOM 1398 C CA . HIS A 1 179 ? 3.637 0.789 -9.974 1.00 80.94 179 HIS A CA 1
ATOM 1399 C C . HIS A 1 179 ? 3.576 1.486 -8.614 1.00 80.94 179 HIS A C 1
ATOM 1401 O O . HIS A 1 179 ? 3.098 2.623 -8.501 1.00 80.94 179 HIS A O 1
ATOM 1407 N N . LEU A 1 180 ? 4.132 0.842 -7.586 1.00 87.31 180 LEU A N 1
ATOM 1408 C CA . LEU A 1 180 ? 4.227 1.438 -6.257 1.00 87.31 180 LEU A CA 1
ATOM 1409 C C . LEU A 1 180 ? 5.032 2.743 -6.302 1.00 87.31 180 LEU A C 1
ATOM 1411 O O . LEU A 1 180 ? 4.676 3.703 -5.622 1.00 87.31 180 LEU A O 1
ATOM 1415 N N . GLY A 1 181 ? 6.039 2.821 -7.180 1.00 86.81 181 GLY A N 1
ATOM 1416 C CA . GLY A 1 181 ? 6.793 4.048 -7.440 1.00 86.81 181 GLY A CA 1
ATOM 1417 C C . GLY A 1 181 ? 5.933 5.216 -7.943 1.00 86.81 181 GLY A C 1
ATOM 1418 O O . GLY A 1 181 ? 6.106 6.343 -7.477 1.00 86.81 181 GLY A O 1
ATOM 1419 N N . CYS A 1 182 ? 4.960 4.975 -8.832 1.00 88.25 182 CYS A N 1
ATOM 1420 C CA . CYS A 1 182 ? 4.063 6.028 -9.333 1.00 88.25 182 CYS A CA 1
ATOM 1421 C C . CYS A 1 182 ? 3.192 6.600 -8.204 1.00 88.25 182 CYS A C 1
ATOM 1423 O O . CYS A 1 182 ? 2.996 7.814 -8.102 1.00 88.25 182 CYS A O 1
ATOM 1425 N N . LEU A 1 183 ? 2.694 5.724 -7.326 1.00 91.50 183 LEU A N 1
ATOM 1426 C CA . LEU A 1 183 ? 1.897 6.104 -6.157 1.00 91.50 183 LEU A CA 1
ATOM 1427 C C . LEU A 1 183 ? 2.749 6.817 -5.106 1.00 91.50 183 LEU A C 1
ATOM 1429 O O . LEU A 1 183 ? 2.304 7.814 -4.548 1.00 91.50 183 LEU A O 1
ATOM 1433 N N . ALA A 1 184 ? 3.982 6.360 -4.875 1.00 91.75 184 ALA A N 1
ATOM 1434 C CA . ALA A 1 184 ? 4.916 7.004 -3.956 1.00 91.75 184 ALA A CA 1
ATOM 1435 C C . ALA A 1 184 ? 5.191 8.458 -4.363 1.00 91.75 184 ALA A C 1
ATOM 1437 O O . ALA A 1 184 ? 5.150 9.357 -3.525 1.00 91.75 184 ALA A O 1
ATOM 1438 N N . ARG A 1 185 ? 5.407 8.700 -5.662 1.00 90.31 185 ARG A N 1
ATOM 1439 C CA . ARG A 1 185 ? 5.579 10.045 -6.231 1.00 90.31 185 ARG A CA 1
ATOM 1440 C C . ARG A 1 185 ? 4.331 10.911 -6.057 1.00 90.31 185 ARG A C 1
ATOM 1442 O O . ARG A 1 185 ? 4.458 12.054 -5.630 1.00 90.31 185 ARG A O 1
ATOM 1449 N N . GLY A 1 186 ? 3.149 10.366 -6.351 1.00 91.50 186 GLY A N 1
ATOM 1450 C CA . GLY A 1 186 ? 1.876 11.073 -6.171 1.00 91.50 186 GLY A CA 1
ATOM 1451 C C . GLY A 1 186 ? 1.611 11.453 -4.711 1.00 91.50 186 GLY A C 1
ATOM 1452 O O . GLY A 1 186 ? 1.287 12.601 -4.414 1.00 91.50 186 GLY A O 1
ATOM 1453 N N . LEU A 1 187 ? 1.833 10.520 -3.780 1.00 92.88 187 LEU A N 1
ATOM 1454 C CA . LEU A 1 187 ? 1.663 10.766 -2.348 1.00 92.88 187 LEU A CA 1
ATOM 1455 C C . LEU A 1 187 ? 2.679 11.783 -1.821 1.00 92.88 187 LEU A C 1
ATOM 1457 O O . LEU A 1 187 ? 2.307 12.655 -1.043 1.00 92.88 187 LEU A O 1
ATOM 1461 N N . ALA A 1 188 ? 3.935 11.722 -2.272 1.00 91.75 188 ALA A N 1
ATOM 1462 C CA . ALA A 1 188 ? 4.960 12.690 -1.884 1.00 91.75 188 ALA A CA 1
ATOM 1463 C C . ALA A 1 188 ? 4.622 14.119 -2.337 1.00 91.75 188 ALA A C 1
ATOM 1465 O O . ALA A 1 188 ? 4.917 15.072 -1.619 1.00 91.75 188 ALA A O 1
ATOM 1466 N N . ALA A 1 189 ? 3.959 14.275 -3.488 1.00 89.75 189 ALA A N 1
ATOM 1467 C CA . ALA A 1 189 ? 3.516 15.578 -3.978 1.00 89.75 189 ALA A CA 1
ATOM 1468 C C . ALA A 1 189 ? 2.450 16.237 -3.076 1.00 89.75 189 ALA A C 1
ATOM 1470 O O . ALA A 1 189 ? 2.269 17.449 -3.142 1.00 89.75 189 ALA A O 1
ATOM 1471 N N . ARG A 1 190 ? 1.788 15.478 -2.183 1.00 86.31 190 ARG A N 1
ATOM 1472 C CA . ARG A 1 190 ? 0.845 16.028 -1.189 1.00 86.31 190 ARG A CA 1
ATOM 1473 C C . ARG A 1 190 ? 1.519 16.838 -0.085 1.00 86.31 190 ARG A C 1
ATOM 1475 O O . ARG A 1 190 ? 0.822 17.543 0.632 1.00 86.31 190 ARG A O 1
ATOM 1482 N N . ARG A 1 191 ? 2.846 16.750 0.073 1.00 83.94 191 ARG A N 1
ATOM 1483 C CA . ARG A 1 191 ? 3.596 17.498 1.097 1.00 83.94 191 ARG A CA 1
ATOM 1484 C C . ARG A 1 191 ? 3.262 18.993 1.097 1.00 83.94 191 ARG A C 1
ATOM 1486 O O . ARG A 1 191 ? 3.253 19.617 2.152 1.00 83.94 191 ARG A O 1
ATOM 1493 N N . GLU A 1 192 ? 3.001 19.539 -0.085 1.00 75.19 192 GLU A N 1
ATOM 1494 C CA . GLU A 1 192 ? 2.740 20.960 -0.315 1.00 75.19 192 GLU A CA 1
ATOM 1495 C C . GLU A 1 192 ? 1.247 21.264 -0.536 1.00 75.19 192 GLU A C 1
ATOM 1497 O O . GLU A 1 192 ? 0.901 22.401 -0.841 1.00 75.19 192 GLU A O 1
ATOM 1502 N N . ASP A 1 193 ? 0.352 20.276 -0.391 1.00 78.12 193 ASP A N 1
ATOM 1503 C CA . ASP A 1 193 ? -1.082 20.443 -0.644 1.00 78.12 193 ASP A CA 1
ATOM 1504 C C . ASP A 1 193 ? -1.807 20.981 0.611 1.00 78.12 193 ASP A C 1
ATOM 1506 O O . ASP A 1 193 ? -1.984 20.245 1.590 1.00 78.12 193 ASP A O 1
ATOM 1510 N N . PRO A 1 194 ? -2.272 22.246 0.608 1.00 70.31 194 PRO A N 1
ATOM 1511 C CA . PRO A 1 194 ? -2.924 22.849 1.768 1.00 70.31 194 PRO A CA 1
ATOM 1512 C C . PRO A 1 194 ? -4.307 22.249 2.064 1.00 70.31 194 PRO A C 1
ATOM 1514 O O . PRO A 1 194 ? -4.829 22.451 3.158 1.00 70.31 194 PRO A O 1
ATOM 1517 N N . VAL A 1 195 ? -4.914 21.523 1.117 1.00 78.94 195 VAL A N 1
ATOM 1518 C CA . VAL A 1 195 ? -6.260 20.946 1.258 1.00 78.94 195 VAL A CA 1
ATOM 1519 C C . VAL A 1 195 ? -6.219 19.607 1.994 1.00 78.94 195 VAL A C 1
ATOM 1521 O O . VAL A 1 195 ? -7.135 19.287 2.748 1.00 78.94 195 VAL A O 1
ATOM 1524 N N . LEU A 1 196 ? -5.160 18.821 1.791 1.00 75.06 196 LEU A N 1
ATOM 1525 C CA . LEU A 1 196 ? -5.040 17.456 2.321 1.00 75.06 196 LEU A CA 1
ATOM 1526 C C . LEU A 1 196 ? -4.263 17.370 3.642 1.00 75.06 196 LEU A C 1
ATOM 1528 O O . LEU A 1 196 ? -4.154 16.281 4.208 1.00 75.06 196 LEU A O 1
ATOM 1532 N N . GLY A 1 197 ? -3.754 18.502 4.129 1.00 72.12 197 GLY A N 1
ATOM 1533 C CA . GLY A 1 197 ? -2.901 18.581 5.308 1.00 72.12 197 GLY A CA 1
ATOM 1534 C C . GLY A 1 197 ? -1.447 18.192 5.008 1.00 72.12 197 GLY A C 1
ATOM 1535 O O . GLY A 1 197 ? -1.177 17.435 4.071 1.00 72.12 197 GLY A O 1
ATOM 1536 N N . PRO A 1 198 ? -0.487 18.713 5.791 1.00 80.00 198 PRO A N 1
ATOM 1537 C CA . PRO A 1 198 ? 0.923 18.442 5.561 1.00 80.00 198 PRO A CA 1
ATOM 1538 C C . PRO A 1 198 ? 1.240 16.968 5.835 1.00 80.00 198 PRO A C 1
ATOM 1540 O O . PRO A 1 198 ? 0.922 16.439 6.900 1.00 80.00 198 PRO A O 1
ATOM 1543 N N . VAL A 1 199 ? 1.915 16.329 4.880 1.00 87.56 199 VAL A N 1
ATOM 1544 C CA . VAL A 1 199 ? 2.503 14.994 5.038 1.00 87.56 199 VAL A CA 1
ATOM 1545 C C . VAL A 1 199 ? 4.000 15.161 5.270 1.00 87.56 199 VAL A C 1
ATOM 1547 O O . VAL A 1 199 ? 4.686 15.794 4.465 1.00 87.56 199 VAL A O 1
ATOM 1550 N N . ASP A 1 200 ? 4.517 14.587 6.352 1.00 89.75 200 ASP A N 1
ATOM 1551 C CA . ASP A 1 200 ? 5.954 14.490 6.578 1.00 89.75 200 ASP A CA 1
ATOM 1552 C C . ASP A 1 200 ? 6.539 13.417 5.657 1.00 89.75 200 ASP A C 1
ATOM 1554 O O . ASP A 1 200 ? 6.169 12.244 5.741 1.00 89.75 200 ASP A O 1
ATOM 1558 N N . VAL A 1 201 ? 7.417 13.825 4.739 1.00 89.31 201 VAL A N 1
ATOM 1559 C CA . VAL A 1 201 ? 7.967 12.950 3.700 1.00 89.31 201 VAL A CA 1
ATOM 1560 C C . VAL A 1 201 ? 9.460 12.774 3.914 1.00 89.31 201 VAL A C 1
ATOM 1562 O O . VAL A 1 201 ? 10.239 13.709 3.733 1.00 89.31 201 VAL A O 1
ATOM 1565 N N . THR A 1 202 ? 9.864 11.538 4.195 1.00 90.75 202 THR A N 1
ATOM 1566 C CA . THR A 1 202 ? 11.268 11.117 4.170 1.00 90.75 202 THR A CA 1
ATOM 1567 C C . THR A 1 202 ? 11.511 10.248 2.943 1.00 90.75 202 THR A C 1
ATOM 1569 O O . THR A 1 202 ? 10.765 9.302 2.685 1.00 90.75 202 THR A O 1
ATOM 1572 N N . ARG A 1 203 ? 12.558 10.555 2.175 1.00 88.94 203 ARG A N 1
ATOM 1573 C CA . ARG A 1 203 ? 12.921 9.813 0.965 1.00 88.94 203 ARG A CA 1
ATOM 1574 C C . ARG A 1 203 ? 14.393 9.427 0.997 1.00 88.94 203 ARG A C 1
ATOM 1576 O O . ARG A 1 203 ? 15.257 10.292 1.088 1.00 88.94 203 ARG A O 1
ATOM 1583 N N . GLU A 1 204 ? 14.650 8.136 0.853 1.00 86.31 204 GLU A N 1
ATOM 1584 C CA . GLU A 1 204 ? 15.978 7.534 0.775 1.00 86.31 204 GLU A CA 1
ATOM 1585 C C . GLU A 1 204 ? 16.119 6.825 -0.577 1.00 86.31 204 GLU A C 1
ATOM 1587 O O . GLU A 1 204 ? 15.207 6.128 -1.033 1.00 86.31 204 GLU A O 1
ATOM 1592 N N . VAL A 1 205 ? 17.258 7.025 -1.234 1.00 82.94 205 VAL A N 1
ATOM 1593 C CA . VAL A 1 205 ? 17.583 6.399 -2.517 1.00 82.94 205 VAL A CA 1
ATOM 1594 C C . VAL A 1 205 ? 18.851 5.586 -2.325 1.00 82.94 205 VAL A C 1
ATOM 1596 O O . VAL A 1 205 ? 19.885 6.125 -1.935 1.00 82.94 205 VAL A O 1
ATOM 1599 N N . GLU A 1 206 ? 18.764 4.294 -2.603 1.00 81.62 206 GLU A N 1
ATOM 1600 C CA . GLU A 1 206 ? 19.878 3.364 -2.520 1.00 81.62 206 GLU A CA 1
ATOM 1601 C C . GLU A 1 206 ? 20.142 2.784 -3.914 1.00 81.62 206 GLU A C 1
ATOM 1603 O O . GLU A 1 206 ? 19.248 2.242 -4.564 1.00 81.62 206 GLU A O 1
ATOM 1608 N N . SER A 1 207 ? 21.377 2.898 -4.397 1.00 74.38 207 SER A N 1
ATOM 1609 C CA . SER A 1 207 ? 21.775 2.349 -5.695 1.00 74.38 207 SER A CA 1
ATOM 1610 C C . SER A 1 207 ? 22.550 1.055 -5.503 1.00 74.38 207 SER A C 1
ATOM 1612 O O . SER A 1 207 ? 23.573 1.028 -4.820 1.00 74.38 207 SER A O 1
ATOM 1614 N N . PHE A 1 208 ? 22.096 -0.009 -6.158 1.00 67.06 208 PHE A N 1
ATOM 1615 C CA . PHE A 1 208 ? 22.738 -1.314 -6.126 1.00 67.06 208 PHE A CA 1
ATOM 1616 C C . PHE A 1 208 ? 23.180 -1.737 -7.522 1.00 67.06 208 PHE A C 1
ATOM 1618 O O . PHE A 1 208 ? 22.439 -1.694 -8.506 1.00 67.06 208 PHE A O 1
ATOM 1625 N N . HIS A 1 209 ? 24.415 -2.219 -7.603 1.00 60.88 209 HIS A N 1
ATOM 1626 C CA . HIS A 1 209 ? 24.943 -2.866 -8.797 1.00 60.88 209 HIS A CA 1
ATOM 1627 C C . HIS A 1 209 ? 24.723 -4.371 -8.682 1.00 60.88 209 HIS A C 1
ATOM 1629 O O . HIS A 1 209 ? 25.641 -5.134 -8.400 1.00 60.88 209 HIS A O 1
ATOM 1635 N N . LEU A 1 210 ? 23.472 -4.790 -8.855 1.00 57.25 210 LEU A N 1
ATOM 1636 C CA . LEU A 1 210 ? 23.117 -6.197 -8.992 1.00 57.25 210 LEU A CA 1
ATOM 1637 C C . LEU A 1 210 ? 22.896 -6.495 -10.472 1.00 57.25 210 LEU A C 1
ATOM 1639 O O . LEU A 1 210 ? 21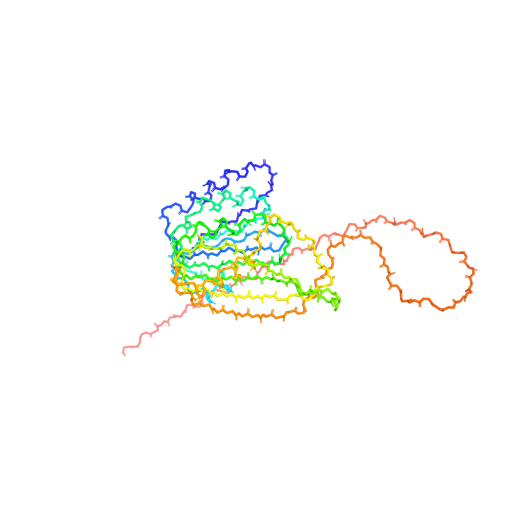.900 -6.081 -11.058 1.00 57.25 210 LEU A O 1
ATOM 1643 N N . MET A 1 211 ? 23.853 -7.209 -11.060 1.00 55.53 211 MET A N 1
ATOM 1644 C CA . MET A 1 211 ? 23.687 -7.852 -12.359 1.00 55.53 211 MET A CA 1
ATOM 1645 C C . MET A 1 211 ? 22.693 -9.001 -12.176 1.00 55.53 211 MET A C 1
ATOM 1647 O O . MET A 1 211 ? 23.040 -10.029 -11.594 1.00 55.53 211 MET A O 1
ATOM 1651 N N . TYR A 1 212 ? 21.452 -8.829 -12.627 1.00 52.16 212 TYR A N 1
ATOM 1652 C CA . TYR A 1 212 ? 20.512 -9.945 -12.666 1.00 52.16 212 TYR A CA 1
ATOM 1653 C C . TYR A 1 212 ? 20.907 -10.891 -13.806 1.00 52.16 212 TYR A C 1
ATOM 1655 O O . TYR A 1 212 ? 21.070 -10.425 -14.937 1.00 52.16 212 TYR A O 1
ATOM 1663 N N . PRO A 1 213 ? 21.064 -12.204 -13.549 1.00 48.38 213 PRO A N 1
ATOM 1664 C CA . PRO A 1 213 ? 21.250 -13.165 -14.624 1.00 48.38 213 PRO A CA 1
ATOM 1665 C C . PRO A 1 213 ? 20.021 -13.132 -15.538 1.00 48.38 213 PRO A C 1
ATOM 1667 O O . PRO A 1 213 ? 18.881 -13.163 -15.071 1.00 48.38 213 PRO A O 1
ATOM 1670 N N . CYS A 1 214 ? 20.265 -13.029 -16.844 1.00 49.09 214 CYS A N 1
ATOM 1671 C CA . CYS A 1 214 ? 19.228 -13.013 -17.865 1.00 49.09 214 CYS A CA 1
ATOM 1672 C C . CYS A 1 214 ? 18.324 -14.248 -17.724 1.00 49.09 214 CYS A C 1
ATOM 1674 O O . CYS A 1 214 ? 18.802 -15.375 -17.796 1.00 49.09 214 CYS A O 1
ATOM 1676 N N . LEU A 1 215 ? 17.017 -14.035 -17.546 1.00 48.59 215 LEU A N 1
ATOM 1677 C CA . LEU A 1 215 ? 16.007 -15.104 -17.537 1.00 48.59 215 LEU A CA 1
ATOM 1678 C C . LEU A 1 215 ? 15.361 -15.323 -18.917 1.00 48.59 215 LEU A C 1
ATOM 1680 O O . LEU A 1 215 ? 14.390 -16.069 -19.030 1.00 48.59 215 LEU A O 1
ATOM 1684 N N . CYS A 1 216 ? 15.886 -14.692 -19.972 1.00 43.03 216 CYS A N 1
ATOM 1685 C CA . CYS A 1 216 ? 15.554 -15.091 -21.336 1.00 43.03 216 CYS A CA 1
ATOM 1686 C C . CYS A 1 216 ? 16.153 -16.478 -21.577 1.00 43.03 216 CYS A C 1
ATOM 1688 O O . CYS A 1 216 ? 17.341 -16.690 -21.346 1.00 43.03 216 CYS A O 1
ATOM 1690 N N . GLY A 1 217 ? 15.277 -17.411 -21.945 1.00 38.62 217 GLY A N 1
ATOM 1691 C CA . GLY A 1 217 ? 15.512 -18.846 -21.968 1.00 38.62 217 GLY A CA 1
ATOM 1692 C C . GLY A 1 217 ? 16.735 -19.306 -22.754 1.00 38.62 217 GLY A C 1
ATOM 1693 O O . GLY A 1 217 ? 17.330 -18.578 -23.545 1.00 38.62 217 GLY A O 1
ATOM 1694 N N . GLY A 1 218 ? 17.082 -20.570 -22.518 1.00 42.81 218 GLY A N 1
ATOM 1695 C CA . GLY A 1 218 ? 18.050 -21.278 -23.333 1.00 42.81 218 GLY A CA 1
ATOM 1696 C C . GLY A 1 218 ? 17.727 -21.125 -24.813 1.00 42.81 218 GLY A C 1
ATOM 1697 O O . GLY A 1 218 ? 16.649 -21.491 -25.251 1.00 42.81 218 GLY A O 1
ATOM 1698 N N . GLU A 1 219 ? 18.664 -20.562 -25.555 1.00 38.72 219 GLU A N 1
ATOM 1699 C CA . GLU A 1 219 ? 19.309 -21.196 -26.695 1.00 38.72 219 GLU A CA 1
ATOM 1700 C C . GLU A 1 219 ? 20.487 -20.318 -27.135 1.00 38.72 219 GLU A C 1
ATOM 1702 O O . GLU A 1 219 ? 20.447 -19.095 -27.049 1.00 38.72 219 GLU A O 1
ATOM 1707 N N . ARG A 1 220 ? 21.570 -21.014 -27.498 1.00 47.97 220 ARG A N 1
ATOM 1708 C CA . ARG A 1 220 ? 22.843 -20.582 -28.097 1.00 47.97 220 ARG A CA 1
ATOM 1709 C C . ARG A 1 220 ? 22.967 -19.095 -28.455 1.00 47.97 220 ARG A C 1
ATOM 1711 O O . ARG A 1 220 ? 22.252 -18.622 -29.325 1.00 47.97 220 ARG A O 1
ATOM 1718 N N . ASN A 1 221 ? 24.011 -18.449 -27.935 1.00 34.06 221 ASN A N 1
ATOM 1719 C CA . ASN A 1 221 ? 25.025 -17.803 -28.776 1.00 34.06 221 ASN A CA 1
ATOM 1720 C C . ASN A 1 221 ? 26.259 -17.437 -27.939 1.00 34.06 221 ASN A C 1
ATOM 1722 O O . ASN A 1 221 ? 26.196 -16.628 -27.018 1.00 34.06 221 ASN A O 1
ATOM 1726 N N . GLU A 1 222 ? 27.384 -18.069 -28.274 1.00 42.25 222 GLU A N 1
ATOM 1727 C CA . GLU A 1 222 ? 28.714 -17.563 -27.955 1.00 42.25 222 GLU A CA 1
ATOM 1728 C C . GLU A 1 222 ? 28.907 -16.236 -28.703 1.00 42.25 222 GLU A C 1
ATOM 1730 O O . GLU A 1 222 ? 28.994 -16.224 -29.931 1.00 42.25 222 GLU A O 1
ATOM 1735 N N . GLU A 1 223 ? 29.000 -15.116 -27.991 1.00 33.62 223 GLU A N 1
ATOM 1736 C CA . GLU A 1 223 ? 29.567 -13.896 -28.566 1.00 33.62 223 GLU A CA 1
ATOM 1737 C C . GLU A 1 223 ? 31.093 -13.954 -28.449 1.00 33.62 223 GLU A C 1
ATOM 1739 O O . GLU A 1 223 ? 31.694 -13.721 -27.399 1.00 33.62 223 GLU A O 1
ATOM 1744 N N . ARG A 1 224 ? 31.721 -14.301 -29.573 1.00 34.06 224 ARG A N 1
ATOM 1745 C CA . ARG A 1 224 ? 33.149 -14.116 -29.844 1.00 34.06 224 ARG A CA 1
ATOM 1746 C C . ARG A 1 224 ? 33.373 -12.662 -30.315 1.00 34.06 224 ARG A C 1
ATOM 1748 O O . ARG A 1 224 ? 32.555 -12.177 -31.097 1.00 34.06 224 ARG A O 1
ATOM 1755 N N . PRO A 1 225 ? 34.454 -11.962 -29.914 1.00 33.06 225 PRO A N 1
ATOM 1756 C CA . PRO A 1 225 ? 34.760 -10.616 -30.415 1.00 33.06 225 PRO A CA 1
ATOM 1757 C C . PRO A 1 225 ? 35.221 -10.632 -31.890 1.00 33.06 225 PRO A C 1
ATOM 1759 O O . PRO A 1 225 ? 35.509 -11.708 -32.424 1.00 33.06 225 PRO A O 1
ATOM 1762 N N . PRO A 1 226 ? 35.289 -9.462 -32.561 1.00 40.31 226 PRO A N 1
ATOM 1763 C CA . PRO A 1 226 ? 35.152 -9.344 -34.009 1.00 40.31 226 PRO A CA 1
ATOM 1764 C C . PRO A 1 226 ? 36.367 -9.843 -34.799 1.00 40.31 226 PRO A C 1
ATOM 1766 O O . PRO A 1 226 ? 37.514 -9.770 -34.364 1.00 40.31 226 PRO A O 1
ATOM 1769 N N . SER A 1 227 ? 36.055 -10.338 -35.994 1.00 36.53 227 SER A N 1
ATOM 1770 C CA . SER A 1 227 ? 36.932 -10.978 -36.968 1.00 36.53 227 SER A CA 1
ATOM 1771 C C . SER A 1 227 ? 38.115 -10.128 -37.437 1.00 36.53 227 SER A C 1
ATOM 1773 O O . SER A 1 227 ? 37.965 -8.962 -37.794 1.00 36.53 227 SER A O 1
ATOM 1775 N N . GLY A 1 228 ? 39.264 -10.787 -37.587 1.00 33.34 228 GLY A N 1
ATOM 1776 C CA . GLY A 1 228 ? 40.360 -10.358 -38.446 1.00 33.34 228 GLY A CA 1
ATOM 1777 C C . GLY A 1 228 ? 41.218 -11.564 -38.830 1.00 33.34 228 GLY A C 1
ATOM 1778 O O . GLY A 1 228 ? 41.815 -12.182 -37.955 1.00 33.34 228 GLY A O 1
ATOM 1779 N N . GLY A 1 229 ? 41.267 -11.891 -40.125 1.00 29.56 229 GLY A N 1
ATOM 1780 C CA . GLY A 1 229 ? 42.217 -12.851 -40.699 1.00 29.56 229 GLY A CA 1
ATOM 1781 C C . GLY A 1 229 ? 41.567 -14.027 -41.424 1.00 29.56 229 GLY A C 1
ATOM 1782 O O . GLY A 1 229 ? 40.973 -14.901 -40.804 1.00 29.56 229 GLY A O 1
ATOM 1783 N N . GLU A 1 230 ? 41.697 -14.025 -42.748 1.00 35.28 230 GLU A N 1
ATOM 1784 C CA . GLU A 1 230 ? 41.350 -15.114 -43.660 1.00 35.28 230 GLU A CA 1
ATOM 1785 C C . GLU A 1 230 ? 42.141 -16.413 -43.391 1.00 35.28 230 GLU A C 1
ATOM 1787 O O . GLU A 1 230 ? 43.161 -16.416 -42.704 1.00 35.28 230 GLU A O 1
ATOM 1792 N N . VAL A 1 231 ? 41.707 -17.464 -44.102 1.00 35.03 231 VAL A N 1
ATOM 1793 C CA . VAL A 1 231 ? 42.411 -18.700 -44.506 1.00 35.03 231 VAL A CA 1
ATOM 1794 C C . VAL A 1 231 ? 41.973 -19.980 -43.780 1.00 35.03 231 VAL A C 1
ATOM 1796 O O . VAL A 1 231 ? 42.203 -20.169 -42.591 1.00 35.03 231 VAL A O 1
ATOM 1799 N N . GLY A 1 232 ? 41.451 -20.926 -44.575 1.00 31.83 232 GLY A N 1
ATOM 1800 C CA . GLY A 1 232 ? 41.579 -22.362 -44.305 1.00 31.83 232 GLY A CA 1
ATOM 1801 C C . GLY A 1 232 ? 40.279 -23.160 -44.330 1.00 31.83 232 GLY A C 1
ATOM 1802 O O . GLY A 1 232 ? 39.677 -23.409 -43.292 1.00 31.83 232 GLY A O 1
ATOM 1803 N N . VAL A 1 233 ? 39.881 -23.637 -45.512 1.00 43.09 233 VAL A N 1
ATOM 1804 C CA . VAL A 1 233 ? 38.911 -24.733 -45.654 1.00 43.09 233 VAL A CA 1
ATOM 1805 C C . VAL A 1 233 ? 39.499 -25.992 -45.010 1.00 43.09 233 VAL A C 1
ATOM 1807 O O . VAL A 1 233 ? 40.485 -26.533 -45.503 1.00 43.09 233 VAL A O 1
ATOM 1810 N N . ALA A 1 234 ? 38.875 -26.476 -43.938 1.00 34.53 234 ALA A N 1
ATOM 1811 C CA . ALA A 1 234 ? 39.043 -27.840 -43.448 1.00 34.53 234 ALA A CA 1
ATOM 1812 C C . ALA A 1 234 ? 37.687 -28.358 -42.950 1.00 34.53 234 ALA A C 1
ATOM 1814 O O . ALA A 1 234 ? 37.149 -27.925 -41.934 1.00 34.53 234 ALA A O 1
ATOM 1815 N N . SER A 1 235 ? 37.112 -29.271 -43.724 1.00 39.28 235 SER A N 1
ATOM 1816 C CA . SER A 1 235 ? 35.899 -30.020 -43.415 1.00 39.28 235 SER A CA 1
ATOM 1817 C C . SER A 1 235 ? 36.114 -30.938 -42.205 1.00 39.28 235 SER A C 1
ATOM 1819 O O . SER A 1 235 ? 36.875 -31.901 -42.288 1.00 39.28 235 SER A O 1
ATOM 1821 N N . HIS A 1 236 ? 35.417 -30.657 -41.101 1.00 40.03 236 HIS A N 1
ATOM 1822 C CA . HIS A 1 236 ? 35.300 -31.543 -39.940 1.00 40.03 236 HIS A CA 1
ATOM 1823 C C . HIS A 1 236 ? 33.977 -32.337 -39.979 1.00 40.03 236 HIS A C 1
ATOM 1825 O O . HIS A 1 236 ? 32.964 -31.806 -40.440 1.00 40.03 236 HIS A O 1
ATOM 1831 N N . PRO A 1 237 ? 33.966 -33.602 -39.515 1.00 50.06 237 PRO A N 1
ATOM 1832 C CA . PRO A 1 237 ? 32.781 -34.460 -39.521 1.00 50.06 237 PRO A CA 1
ATOM 1833 C C . PRO A 1 237 ? 31.749 -34.024 -38.462 1.00 50.06 237 PRO A C 1
ATOM 1835 O O . PRO A 1 237 ? 32.107 -33.329 -37.506 1.00 50.06 237 PRO A O 1
ATOM 1838 N N . PRO A 1 238 ? 30.470 -34.432 -38.601 1.00 52.94 238 PRO A N 1
ATOM 1839 C CA . PRO A 1 238 ? 29.430 -34.094 -37.635 1.00 52.94 238 PRO A CA 1
ATOM 1840 C C . PRO A 1 238 ? 29.723 -34.707 -36.252 1.00 52.94 238 PRO A C 1
ATOM 1842 O O . PRO A 1 238 ? 30.342 -35.772 -36.166 1.00 52.94 238 PRO A O 1
ATOM 1845 N N . PRO A 1 239 ? 29.276 -34.059 -35.160 1.00 51.34 239 PRO A N 1
ATOM 1846 C CA . PRO A 1 239 ? 29.491 -34.559 -33.808 1.00 51.34 239 PRO A CA 1
ATOM 1847 C C . PRO A 1 239 ? 28.727 -35.875 -33.572 1.00 51.34 239 PRO A C 1
ATOM 1849 O O . PRO A 1 239 ? 27.647 -36.067 -34.139 1.00 51.34 239 PRO A O 1
ATOM 1852 N N . PRO A 1 240 ? 29.247 -36.780 -32.723 1.00 51.47 240 PRO A N 1
ATOM 1853 C CA . PRO A 1 240 ? 28.545 -38.005 -32.374 1.00 51.47 240 PRO A CA 1
ATOM 1854 C C . PRO A 1 240 ? 27.280 -37.688 -31.568 1.00 51.47 240 PRO A C 1
ATOM 1856 O O . PRO A 1 240 ? 27.244 -36.754 -30.765 1.00 51.47 240 PRO A O 1
ATOM 1859 N N . SER A 1 241 ? 26.234 -38.482 -31.797 1.00 57.69 241 SER A N 1
ATOM 1860 C CA . SER A 1 241 ? 24.957 -38.404 -31.087 1.00 57.69 241 SER A CA 1
ATOM 1861 C C . SER A 1 241 ? 25.149 -38.445 -29.563 1.00 57.69 241 SER A C 1
ATOM 1863 O O . SER A 1 241 ? 25.987 -39.211 -29.079 1.00 57.69 241 SER A O 1
ATOM 1865 N N . PRO A 1 242 ? 24.378 -37.666 -28.783 1.00 48.78 242 PRO A N 1
ATOM 1866 C CA . PRO A 1 242 ? 24.498 -37.678 -27.333 1.00 48.78 242 PRO A CA 1
ATOM 1867 C C . PRO A 1 242 ? 24.043 -39.031 -26.769 1.00 48.78 242 PRO A C 1
ATOM 1869 O O . PRO A 1 242 ? 22.944 -39.507 -27.052 1.00 48.78 242 PRO A O 1
ATOM 1872 N N . LEU A 1 243 ? 24.916 -39.644 -25.967 1.00 56.66 243 LEU A N 1
ATOM 1873 C CA . LEU A 1 243 ? 24.623 -40.829 -25.162 1.00 56.66 243 LEU A CA 1
ATOM 1874 C C . LEU A 1 243 ? 23.490 -40.535 -24.156 1.00 56.66 243 LEU A C 1
ATOM 1876 O O . LEU A 1 243 ? 23.359 -39.395 -23.701 1.00 56.66 243 LEU A O 1
ATOM 1880 N N . PRO A 1 244 ? 22.679 -41.540 -23.778 1.00 53.22 244 PRO A N 1
ATOM 1881 C CA . PRO A 1 244 ? 21.580 -41.354 -22.838 1.00 53.22 244 PRO A CA 1
ATOM 1882 C C . PRO A 1 244 ? 22.087 -40.899 -21.462 1.00 53.22 244 PRO A C 1
ATOM 1884 O O . PRO A 1 244 ? 23.043 -41.451 -20.915 1.00 53.22 244 PRO A O 1
ATOM 1887 N N . LEU A 1 245 ? 21.413 -39.884 -20.914 1.00 45.34 245 LEU A N 1
ATOM 1888 C CA . LEU A 1 245 ? 21.637 -39.310 -19.587 1.00 45.34 245 LEU A CA 1
ATOM 1889 C C . LEU A 1 245 ? 21.668 -40.412 -18.519 1.00 45.34 245 LEU A C 1
ATOM 1891 O O . LEU A 1 245 ? 20.659 -41.075 -18.270 1.00 45.34 245 LEU A O 1
ATOM 1895 N N . GLN A 1 246 ? 22.818 -40.590 -17.865 1.00 47.75 246 GLN A N 1
ATOM 1896 C CA . GLN A 1 246 ? 22.897 -41.390 -16.649 1.00 47.75 246 GLN A CA 1
ATOM 1897 C C . GLN A 1 246 ? 22.085 -40.700 -15.548 1.00 47.75 246 GLN A C 1
ATOM 1899 O O . GLN A 1 246 ? 22.363 -39.567 -15.160 1.00 47.75 246 GLN A O 1
ATOM 1904 N N . LEU A 1 247 ? 21.064 -41.405 -15.062 1.00 46.59 247 LEU A N 1
ATOM 1905 C CA . LEU A 1 247 ? 20.303 -41.068 -13.865 1.00 46.59 247 LEU A CA 1
ATOM 1906 C C . LEU A 1 247 ? 21.249 -41.007 -12.660 1.00 46.59 247 LEU A C 1
ATOM 1908 O O . LEU A 1 247 ? 21.653 -42.037 -12.123 1.00 46.59 247 LEU A O 1
ATOM 1912 N N . SER A 1 248 ? 21.588 -39.796 -12.225 1.00 50.38 248 SER A N 1
ATOM 1913 C CA . SER A 1 248 ? 22.264 -39.566 -10.950 1.00 50.38 248 SER A CA 1
ATOM 1914 C C . SER A 1 248 ? 21.360 -40.035 -9.810 1.00 50.38 248 SER A C 1
ATOM 1916 O O . SER A 1 248 ? 20.284 -39.480 -9.581 1.00 50.38 248 SER A O 1
ATOM 1918 N N . THR A 1 249 ? 21.786 -41.071 -9.093 1.00 61.50 249 THR A N 1
ATOM 1919 C CA . THR A 1 249 ? 21.136 -41.537 -7.863 1.00 61.50 249 THR A CA 1
ATOM 1920 C C . THR A 1 249 ? 21.137 -40.437 -6.794 1.00 61.50 249 THR A C 1
ATOM 1922 O O . THR A 1 249 ? 22.147 -39.743 -6.648 1.00 61.50 249 THR A O 1
ATOM 1925 N N . PRO A 1 250 ? 20.044 -40.271 -6.024 1.00 66.88 250 PRO A N 1
ATOM 1926 C CA . PRO A 1 250 ? 19.969 -39.265 -4.971 1.00 66.88 250 PRO A CA 1
ATOM 1927 C C . PRO A 1 250 ? 20.981 -39.546 -3.843 1.00 66.88 250 PRO A C 1
ATOM 1929 O O . PRO A 1 250 ? 21.288 -40.709 -3.568 1.00 66.88 250 PRO A O 1
ATOM 1932 N N . PRO A 1 251 ? 21.500 -38.498 -3.177 1.00 72.81 251 PRO A N 1
ATOM 1933 C CA . PRO A 1 251 ? 22.445 -38.653 -2.077 1.00 72.81 251 PRO A CA 1
ATOM 1934 C C . PRO A 1 251 ? 21.794 -39.345 -0.865 1.00 72.81 251 PRO A C 1
ATOM 1936 O O . PRO A 1 251 ? 20.589 -39.189 -0.640 1.00 72.81 251 PRO A O 1
ATOM 1939 N N . PRO A 1 252 ? 22.572 -40.098 -0.064 1.00 75.19 252 PRO A N 1
ATOM 1940 C CA . PRO A 1 252 ? 22.056 -40.790 1.111 1.00 75.19 252 PRO A CA 1
ATOM 1941 C C . PRO A 1 252 ? 21.586 -39.801 2.195 1.00 75.19 252 PRO A C 1
ATOM 1943 O O . PRO A 1 252 ? 22.130 -38.697 2.306 1.00 75.19 252 PRO A O 1
ATOM 1946 N N . PRO A 1 253 ? 20.587 -40.184 3.013 1.00 77.94 253 PRO A N 1
ATOM 1947 C CA . PRO A 1 253 ? 20.083 -39.342 4.090 1.00 77.94 253 PRO A CA 1
ATOM 1948 C C . PRO A 1 253 ? 21.150 -39.105 5.175 1.00 77.94 253 PRO A C 1
ATOM 1950 O O . PRO A 1 253 ? 22.009 -39.963 5.399 1.00 77.94 253 PRO A O 1
ATOM 1953 N N . PRO A 1 254 ? 21.097 -37.954 5.872 1.00 78.06 254 PRO A N 1
ATOM 1954 C CA . PRO A 1 254 ? 22.036 -37.641 6.939 1.00 78.06 254 PRO A CA 1
ATOM 1955 C C . PRO A 1 254 ? 21.881 -38.605 8.129 1.00 78.06 254 PRO A C 1
ATOM 1957 O O . PRO A 1 254 ? 20.775 -39.085 8.397 1.00 78.06 254 PRO A O 1
ATOM 1960 N N . PRO A 1 255 ? 22.972 -38.878 8.867 1.00 80.25 255 PRO A N 1
ATOM 1961 C CA . PRO A 1 255 ? 22.930 -39.747 10.035 1.00 80.25 255 PRO A CA 1
ATOM 1962 C C . PRO A 1 255 ? 22.075 -39.138 11.162 1.00 80.25 255 PRO A C 1
ATOM 1964 O O . PRO A 1 255 ? 21.984 -37.911 11.281 1.00 80.25 255 PRO A O 1
ATOM 1967 N N . PRO A 1 256 ? 21.455 -39.978 12.008 1.00 80.94 256 PRO A N 1
ATOM 1968 C CA . PRO A 1 256 ? 20.640 -39.512 13.121 1.00 80.94 256 PRO A CA 1
ATOM 1969 C C . PRO A 1 256 ? 21.483 -38.756 14.165 1.00 80.94 256 PRO A C 1
ATOM 1971 O O . PRO A 1 256 ? 22.659 -39.074 14.363 1.00 80.94 256 PRO A O 1
ATOM 1974 N N . PRO A 1 257 ? 20.896 -37.762 14.855 1.00 76.50 257 PRO A N 1
ATOM 1975 C CA . PRO A 1 257 ? 21.597 -36.986 15.869 1.00 76.50 257 PRO A CA 1
ATOM 1976 C C . PRO A 1 257 ? 21.952 -37.844 17.090 1.00 76.50 257 PRO A C 1
ATOM 1978 O O . PRO A 1 257 ? 21.147 -38.646 17.566 1.00 76.50 257 PRO A O 1
ATOM 1981 N N . SER A 1 258 ? 23.159 -37.634 17.618 1.00 79.19 258 SER A N 1
ATOM 1982 C CA . SER A 1 258 ? 23.644 -38.292 18.832 1.00 79.19 258 SER A CA 1
ATOM 1983 C C . SER A 1 258 ? 22.752 -37.982 20.046 1.00 79.19 258 SER A C 1
ATOM 1985 O O . SER A 1 258 ? 22.278 -36.849 20.181 1.00 79.19 258 SER A O 1
ATOM 1987 N N . PRO A 1 259 ? 22.543 -38.949 20.960 1.00 73.00 259 PRO A N 1
ATOM 1988 C CA . PRO A 1 259 ? 21.718 -38.749 22.147 1.00 73.00 259 PRO A CA 1
ATOM 1989 C C . PRO A 1 259 ? 22.301 -37.656 23.053 1.00 73.00 259 PRO A C 1
ATOM 1991 O O . PRO A 1 259 ? 23.494 -37.646 23.360 1.00 73.00 259 PRO A O 1
ATOM 1994 N N . GLN A 1 260 ? 21.445 -36.723 23.480 1.00 76.25 260 GLN A N 1
ATOM 1995 C CA . GLN A 1 260 ? 21.824 -35.664 24.414 1.00 76.25 260 GLN A CA 1
ATOM 1996 C C . GLN A 1 260 ? 22.154 -36.242 25.801 1.00 76.25 260 GLN A C 1
ATOM 1998 O O . GLN A 1 260 ? 21.463 -37.153 26.265 1.00 76.25 260 GLN A O 1
ATOM 2003 N N . PRO A 1 261 ? 23.172 -35.702 26.497 1.00 71.38 261 PRO A N 1
ATOM 2004 C CA . PRO A 1 261 ? 23.470 -36.097 27.864 1.00 71.38 261 PRO A CA 1
ATOM 2005 C C . PRO A 1 261 ? 22.347 -35.659 28.821 1.00 71.38 261 PRO A C 1
ATOM 2007 O O . PRO A 1 261 ? 21.715 -34.621 28.601 1.00 71.38 261 PRO A O 1
ATOM 2010 N N . PRO A 1 262 ? 22.100 -36.422 29.900 1.00 69.50 262 PRO A N 1
ATOM 2011 C CA . PRO A 1 262 ? 21.027 -36.128 30.838 1.00 69.50 262 PRO A CA 1
ATOM 2012 C C . PRO A 1 262 ? 21.256 -34.796 31.575 1.00 69.50 262 PRO A C 1
ATOM 2014 O O . PRO A 1 262 ? 22.402 -34.399 31.821 1.00 69.50 262 PRO A O 1
ATOM 2017 N N . PRO A 1 263 ? 20.174 -34.095 31.962 1.00 65.12 263 PRO A N 1
ATOM 2018 C CA . PRO A 1 263 ? 20.266 -32.808 32.632 1.00 65.12 263 PRO A CA 1
ATOM 2019 C C . PRO A 1 263 ? 20.931 -32.942 34.007 1.00 65.12 263 PRO A C 1
ATOM 2021 O O . PRO A 1 263 ? 20.572 -33.773 34.841 1.00 65.12 263 PRO A O 1
ATOM 2024 N N . ARG A 1 264 ? 21.924 -32.083 34.244 1.00 62.94 264 ARG A N 1
ATOM 2025 C CA . ARG A 1 264 ? 22.717 -32.038 35.474 1.00 62.94 264 ARG A CA 1
ATOM 2026 C C . ARG A 1 264 ? 21.913 -31.333 36.572 1.00 62.94 264 ARG A C 1
ATOM 2028 O O . ARG A 1 264 ? 21.810 -30.107 36.569 1.00 62.94 264 ARG A O 1
ATOM 2035 N N . ASN A 1 265 ? 21.362 -32.096 37.516 1.00 57.81 265 ASN A N 1
ATOM 2036 C CA . ASN A 1 265 ? 20.684 -31.553 38.697 1.00 57.81 265 ASN A CA 1
ATOM 2037 C C . ASN A 1 265 ? 21.663 -30.719 39.541 1.00 57.81 265 ASN A C 1
ATOM 2039 O O . ASN A 1 265 ? 22.568 -31.248 40.184 1.00 57.81 265 ASN A O 1
ATOM 2043 N N . ARG A 1 266 ? 21.484 -29.393 39.543 1.00 57.75 266 ARG A N 1
ATOM 2044 C CA . ARG A 1 266 ? 22.154 -28.486 40.484 1.00 57.75 266 ARG A CA 1
ATOM 2045 C C . ARG A 1 266 ? 21.323 -28.406 41.761 1.00 57.75 266 ARG A C 1
ATOM 2047 O O . ARG A 1 266 ? 20.358 -27.648 41.828 1.00 57.75 266 ARG A O 1
ATOM 2054 N N . HIS A 1 267 ? 21.719 -29.159 42.782 1.00 50.50 267 HIS A N 1
ATOM 2055 C CA . HIS A 1 267 ? 21.243 -28.928 44.142 1.00 50.50 267 HIS A CA 1
ATOM 2056 C C . HIS A 1 267 ? 21.786 -27.588 44.652 1.00 50.50 267 HIS A C 1
ATOM 2058 O O . HIS A 1 267 ? 22.995 -27.380 44.746 1.00 50.50 267 HIS A O 1
ATOM 2064 N N . ARG A 1 268 ? 20.875 -26.660 44.957 1.00 52.47 268 ARG A N 1
ATOM 2065 C CA . ARG A 1 268 ? 21.164 -25.409 45.661 1.00 52.47 268 ARG A CA 1
ATOM 2066 C C . ARG A 1 268 ? 21.161 -25.717 47.160 1.00 52.47 268 ARG A C 1
ATOM 2068 O O . ARG A 1 268 ? 20.099 -25.945 47.731 1.00 52.47 268 ARG A O 1
ATOM 2075 N N . ALA A 1 269 ? 22.335 -25.739 47.785 1.00 48.59 269 ALA A N 1
ATOM 2076 C CA . ALA A 1 269 ? 22.438 -25.721 49.239 1.00 48.59 269 ALA A CA 1
ATOM 2077 C C . ALA A 1 269 ? 22.043 -24.322 49.745 1.00 48.59 269 ALA A C 1
ATOM 2079 O O . ALA A 1 269 ? 22.604 -23.317 49.306 1.00 48.59 269 ALA A O 1
ATOM 2080 N N . ARG A 1 270 ? 21.046 -24.261 50.633 1.00 50.66 270 ARG A N 1
ATOM 2081 C CA . ARG A 1 270 ? 20.755 -23.094 51.476 1.00 50.66 270 ARG A CA 1
ATOM 2082 C C . ARG A 1 270 ? 21.678 -23.185 52.690 1.00 50.66 270 ARG A C 1
ATOM 2084 O O . ARG A 1 270 ? 21.611 -24.177 53.408 1.00 50.66 270 ARG A O 1
ATOM 2091 N N . ILE A 1 271 ? 22.518 -22.178 52.891 1.00 52.09 271 ILE A N 1
ATOM 2092 C CA . ILE A 1 271 ? 23.233 -21.966 54.152 1.00 52.09 271 ILE A CA 1
ATOM 2093 C C . ILE A 1 271 ? 22.381 -20.987 54.969 1.00 52.09 271 ILE A C 1
ATOM 2095 O O . ILE A 1 271 ? 21.915 -19.987 54.415 1.00 52.09 271 ILE A O 1
ATOM 2099 N N . LEU A 1 272 ? 22.103 -21.375 56.217 1.00 63.16 272 LEU A N 1
ATOM 2100 C CA . LEU A 1 272 ? 21.466 -20.575 57.268 1.00 63.16 272 LEU A CA 1
ATOM 2101 C C . LEU A 1 272 ? 22.443 -19.531 57.812 1.00 63.16 272 LEU A C 1
ATOM 2103 O O . LEU A 1 272 ? 23.641 -19.876 57.920 1.00 63.16 272 LEU A O 1
#